Protein AF-A0A1H6C1E4-F1 (afdb_monomer)

Nearest PDB structures (foldseek):
  6y90-assembly1_B  TM=2.500E-01  e=8.522E+00  Homo sapiens

Sequence (188 aa):
MNKDGHVLNGALLAIGLGVILSIDPTAGPIVGGQGGGVTIDGVAALAGEVARSVAALSLPVILGALFPDVDTAFGRHRKTLHNLPVLGIFLAFPYLFGNLQFVWIGVGTHYLLDVVGSKRGIALWYPLSSTEYGFPTGVATSSKWATRVTVVVTAMELFVLFLVHNYLVALNTPLPDAANLIGTLVGV

Mean predicted aligned error: 4.06 Å

InterPro domains:
  IPR007404 YdjM inner membrane [PF04307] (43-159)

pLDDT: mean 93.91, std 6.92, range [60.16, 98.69]

Organism: NCBI:txid699433

Structure (mmCIF, N/CA/C/O backbone):
data_AF-A0A1H6C1E4-F1
#
_entry.id   AF-A0A1H6C1E4-F1
#
loop_
_atom_site.group_PDB
_atom_site.id
_atom_site.type_symbol
_atom_site.label_atom_id
_atom_site.label_alt_id
_atom_site.label_comp_id
_atom_site.label_asym_id
_atom_site.label_entity_id
_atom_site.label_seq_id
_atom_site.pdbx_PDB_ins_code
_atom_site.Cartn_x
_atom_site.Cartn_y
_atom_site.Cartn_z
_atom_site.occupancy
_atom_site.B_iso_or_equiv
_atom_site.auth_seq_id
_atom_site.auth_comp_id
_atom_site.auth_asym_id
_atom_site.auth_atom_id
_atom_site.pdbx_PDB_model_num
ATOM 1 N N . MET A 1 1 ? -2.635 -3.413 14.078 1.00 86.88 1 MET A N 1
ATOM 2 C CA . MET A 1 1 ? -1.348 -3.383 14.797 1.00 86.88 1 MET A CA 1
ATOM 3 C C . MET A 1 1 ? -1.348 -2.136 15.687 1.00 86.88 1 MET A C 1
ATOM 5 O O . MET A 1 1 ? -2.422 -1.588 15.908 1.00 86.88 1 MET A O 1
ATOM 9 N N . ASN A 1 2 ? -0.231 -1.721 16.291 1.00 90.44 2 ASN A N 1
ATOM 10 C CA . ASN A 1 2 ? -0.096 -0.332 16.755 1.00 90.44 2 ASN A CA 1
ATOM 11 C C . ASN A 1 2 ? 0.390 0.549 15.587 1.00 90.44 2 ASN A C 1
ATOM 13 O O . ASN A 1 2 ? 0.808 0.016 14.558 1.00 90.44 2 ASN A O 1
ATOM 17 N N . LYS A 1 3 ? 0.375 1.876 15.768 1.00 92.88 3 LYS A N 1
ATOM 18 C CA . LYS A 1 3 ? 0.838 2.845 14.759 1.00 92.88 3 LYS A CA 1
ATOM 19 C C . LYS A 1 3 ? 2.248 2.523 14.247 1.00 92.88 3 LYS A C 1
ATOM 21 O O . LYS A 1 3 ? 2.456 2.474 13.041 1.00 92.88 3 LYS A O 1
ATOM 26 N N . ASP A 1 4 ? 3.182 2.200 15.144 1.00 93.31 4 ASP A N 1
ATOM 27 C CA . ASP A 1 4 ? 4.564 1.852 14.775 1.00 93.31 4 ASP A CA 1
ATOM 28 C C . ASP A 1 4 ? 4.629 0.644 13.833 1.00 93.31 4 ASP A C 1
ATOM 30 O O . ASP A 1 4 ? 5.393 0.636 12.873 1.00 93.31 4 ASP A O 1
ATOM 34 N N . GLY A 1 5 ? 3.801 -0.376 14.080 1.00 95.06 5 GLY A N 1
ATOM 35 C CA . GLY A 1 5 ? 3.712 -1.549 13.220 1.00 95.06 5 GLY A CA 1
ATOM 36 C C . GLY A 1 5 ? 3.157 -1.231 11.832 1.00 95.06 5 GLY A C 1
ATOM 37 O O . GLY A 1 5 ? 3.636 -1.806 10.859 1.00 95.06 5 GLY A O 1
ATOM 38 N N . HIS A 1 6 ? 2.197 -0.307 11.731 1.00 97.12 6 HIS A N 1
ATOM 39 C CA . HIS A 1 6 ? 1.664 0.155 10.446 1.00 97.12 6 HIS A CA 1
ATOM 40 C C . HIS A 1 6 ? 2.691 0.986 9.668 1.00 97.12 6 HIS A C 1
ATOM 42 O O . HIS A 1 6 ? 2.872 0.762 8.475 1.00 97.12 6 HIS A O 1
ATOM 48 N N . VAL A 1 7 ? 3.447 1.859 10.343 1.00 97.81 7 VAL A N 1
ATOM 49 C CA . VAL A 1 7 ? 4.557 2.603 9.721 1.00 97.81 7 VAL A CA 1
ATOM 50 C C . VAL A 1 7 ? 5.658 1.659 9.245 1.00 97.81 7 VAL A C 1
ATOM 52 O O . VAL A 1 7 ? 6.120 1.790 8.115 1.00 97.81 7 VAL A O 1
ATOM 55 N N . LEU A 1 8 ? 6.067 0.695 10.079 1.00 98.25 8 LEU A N 1
ATOM 56 C CA . LEU A 1 8 ? 7.086 -0.290 9.716 1.00 98.25 8 LEU A CA 1
ATOM 57 C C . LEU A 1 8 ? 6.670 -1.079 8.474 1.00 98.25 8 LEU A C 1
ATOM 59 O O . LEU A 1 8 ? 7.460 -1.228 7.547 1.00 98.25 8 LEU A O 1
ATOM 63 N N . ASN A 1 9 ? 5.435 -1.574 8.454 1.00 98.38 9 ASN A N 1
ATOM 64 C CA . ASN A 1 9 ? 4.911 -2.296 7.307 1.00 98.38 9 ASN A CA 1
ATOM 65 C C . ASN A 1 9 ? 4.834 -1.407 6.062 1.00 98.38 9 ASN A C 1
ATOM 67 O O . ASN A 1 9 ? 5.368 -1.817 5.040 1.00 98.38 9 ASN A O 1
ATOM 71 N N . GLY A 1 10 ? 4.301 -0.185 6.153 1.00 98.44 10 GLY A N 1
ATOM 72 C CA . GLY A 1 10 ? 4.264 0.745 5.023 1.00 98.44 10 GLY A CA 1
ATOM 73 C C . GLY A 1 10 ? 5.658 1.068 4.471 1.00 98.44 10 GLY A C 1
ATOM 74 O O . GLY A 1 10 ? 5.850 1.098 3.258 1.00 98.44 10 GLY A O 1
ATOM 75 N N . ALA A 1 11 ? 6.657 1.240 5.342 1.00 98.62 11 ALA A N 1
ATOM 76 C CA . ALA A 1 11 ? 8.041 1.487 4.939 1.00 98.62 11 ALA A CA 1
ATOM 77 C C . ALA A 1 11 ? 8.672 0.269 4.242 1.00 98.62 11 ALA A C 1
ATOM 79 O O . ALA A 1 11 ? 9.265 0.404 3.172 1.00 98.62 11 ALA A O 1
ATOM 80 N N . LEU A 1 12 ? 8.514 -0.928 4.813 1.00 98.69 12 LEU A N 1
ATOM 81 C CA . LEU A 1 12 ? 8.990 -2.172 4.201 1.00 98.69 12 LEU A CA 1
ATOM 82 C C . LEU A 1 12 ? 8.281 -2.456 2.868 1.00 98.69 12 LEU A C 1
ATOM 84 O O . LEU A 1 12 ? 8.923 -2.891 1.912 1.00 98.69 12 LEU A O 1
ATOM 88 N N . LEU A 1 13 ? 6.980 -2.170 2.786 1.00 98.50 13 LEU A N 1
ATOM 89 C CA . LEU A 1 13 ? 6.186 -2.331 1.575 1.00 98.50 13 LEU A CA 1
ATOM 90 C C . LEU A 1 13 ? 6.637 -1.354 0.484 1.00 98.50 13 LEU A C 1
ATOM 92 O O . LEU A 1 13 ? 6.788 -1.768 -0.659 1.00 98.50 13 LEU A O 1
ATOM 96 N N . ALA A 1 14 ? 6.928 -0.094 0.823 1.00 98.56 14 ALA A N 1
ATOM 97 C CA . ALA A 1 14 ? 7.474 0.881 -0.122 1.00 98.56 14 ALA A CA 1
ATOM 98 C C . ALA A 1 14 ? 8.840 0.452 -0.682 1.00 98.56 14 ALA A C 1
ATOM 100 O O . ALA A 1 14 ? 9.084 0.596 -1.879 1.00 98.56 14 ALA A O 1
ATOM 101 N N . ILE A 1 15 ? 9.710 -0.117 0.162 1.00 98.69 15 ILE A N 1
ATOM 102 C CA . ILE A 1 15 ? 10.999 -0.670 -0.275 1.00 98.69 15 ILE A CA 1
ATOM 103 C C . ILE A 1 15 ? 10.778 -1.837 -1.243 1.00 98.69 15 ILE A C 1
ATOM 105 O O . ILE A 1 15 ? 11.323 -1.838 -2.345 1.00 98.69 15 ILE A O 1
ATOM 109 N N . GLY A 1 16 ? 9.963 -2.819 -0.851 1.00 98.38 16 GLY A N 1
ATOM 110 C CA . GLY A 1 16 ? 9.716 -4.004 -1.670 1.00 98.38 16 GLY A CA 1
ATOM 111 C C . GLY A 1 16 ? 9.001 -3.685 -2.983 1.00 98.38 16 GLY A C 1
ATOM 112 O O . GLY A 1 16 ? 9.394 -4.200 -4.024 1.00 98.38 16 GLY A O 1
ATOM 113 N N . LEU A 1 17 ? 8.019 -2.782 -2.971 1.00 98.44 17 LEU A N 1
ATOM 114 C CA . LEU A 1 17 ? 7.381 -2.275 -4.187 1.00 98.44 17 LEU A CA 1
ATOM 115 C C . LEU A 1 17 ? 8.372 -1.533 -5.081 1.00 98.44 17 LEU A C 1
ATOM 117 O O . LEU A 1 17 ? 8.313 -1.693 -6.294 1.00 98.44 17 LEU A O 1
ATOM 121 N N . GLY A 1 18 ? 9.303 -0.771 -4.499 1.00 98.12 18 GLY A N 1
ATOM 122 C CA . GLY A 1 18 ? 10.349 -0.105 -5.267 1.00 98.12 18 GLY A CA 1
ATOM 123 C C . GLY A 1 18 ? 11.204 -1.092 -6.053 1.00 98.12 18 GLY A C 1
ATOM 124 O O . GLY A 1 18 ? 11.496 -0.850 -7.217 1.00 98.12 18 GLY A O 1
ATOM 125 N N . VAL A 1 19 ? 11.524 -2.240 -5.452 1.00 97.38 19 VAL A N 1
ATOM 126 C CA . VAL A 1 19 ? 12.207 -3.345 -6.139 1.00 97.38 19 VAL A CA 1
ATOM 127 C C . VAL A 1 19 ? 11.305 -3.990 -7.195 1.00 97.38 19 VAL A C 1
ATOM 129 O O . VAL A 1 19 ? 11.744 -4.163 -8.326 1.00 97.38 19 VAL A O 1
ATOM 132 N N . ILE A 1 20 ? 10.053 -4.317 -6.853 1.00 97.19 20 ILE A N 1
ATOM 133 C CA . ILE A 1 20 ? 9.099 -4.975 -7.765 1.00 97.19 20 ILE A CA 1
ATOM 134 C C . ILE A 1 20 ? 8.861 -4.138 -9.027 1.00 97.19 20 ILE A C 1
ATOM 136 O O . ILE A 1 20 ? 8.812 -4.697 -10.112 1.00 97.19 20 ILE A O 1
ATOM 140 N N . LEU A 1 21 ? 8.720 -2.816 -8.898 1.00 96.50 21 LEU A N 1
ATOM 141 C CA . LEU A 1 21 ? 8.444 -1.929 -10.033 1.00 96.50 21 LEU A CA 1
ATOM 142 C C . LEU A 1 21 ? 9.674 -1.621 -10.896 1.00 96.50 21 LEU A C 1
ATOM 144 O O . LEU A 1 21 ? 9.510 -1.129 -12.007 1.00 96.50 21 LEU A O 1
ATOM 148 N N . SER A 1 22 ? 10.881 -1.847 -10.378 1.00 94.94 22 SER A N 1
ATOM 149 C CA . SER A 1 22 ? 12.140 -1.556 -11.079 1.00 94.94 22 SER A CA 1
ATOM 150 C C . SER A 1 22 ? 12.797 -2.797 -11.679 1.00 94.94 22 SER A C 1
ATOM 152 O O . SER A 1 22 ? 13.813 -2.682 -12.356 1.00 94.94 22 SER A O 1
ATOM 154 N N . ILE A 1 23 ? 12.268 -3.991 -11.404 1.00 91.50 23 ILE A N 1
ATOM 155 C CA . ILE A 1 23 ? 12.822 -5.251 -11.896 1.00 91.50 23 ILE A CA 1
ATOM 156 C C . ILE A 1 23 ? 11.719 -6.034 -12.587 1.00 91.50 23 ILE A C 1
ATOM 158 O O . ILE A 1 23 ? 10.825 -6.560 -11.929 1.00 91.50 23 ILE A O 1
ATOM 162 N N . ASP A 1 24 ? 11.853 -6.182 -13.903 1.00 85.31 24 ASP A N 1
ATOM 163 C CA . ASP A 1 24 ? 11.081 -7.143 -14.680 1.00 85.31 24 ASP A CA 1
ATOM 164 C C . ASP A 1 24 ? 11.882 -8.456 -14.804 1.00 85.31 24 ASP A C 1
ATOM 166 O O . ASP A 1 24 ? 12.821 -8.541 -15.603 1.00 85.31 24 ASP A O 1
ATOM 170 N N . PRO A 1 25 ? 11.548 -9.500 -14.025 1.00 82.56 25 PRO A N 1
ATOM 171 C CA . PRO A 1 25 ? 12.216 -10.794 -14.105 1.00 82.56 25 PRO A CA 1
ATOM 172 C C . PRO A 1 25 ? 11.904 -11.551 -15.408 1.00 82.56 25 PRO A C 1
ATOM 174 O O . PRO A 1 25 ? 12.533 -12.574 -15.673 1.00 82.56 25 PRO A O 1
ATOM 177 N N . THR A 1 26 ? 10.937 -11.094 -16.209 1.00 80.38 26 THR A N 1
ATOM 178 C CA . THR A 1 26 ? 10.556 -11.702 -17.492 1.00 80.38 26 THR A CA 1
ATOM 179 C C . THR A 1 26 ? 11.352 -11.136 -18.673 1.00 80.38 26 THR A C 1
ATOM 181 O O . THR A 1 26 ? 11.470 -11.798 -19.705 1.00 80.38 26 THR A O 1
ATOM 184 N N . ALA A 1 27 ? 11.983 -9.967 -18.504 1.00 77.44 27 ALA A N 1
ATOM 185 C CA . ALA A 1 27 ? 12.754 -9.268 -19.537 1.00 77.44 27 ALA A CA 1
ATOM 186 C C . ALA A 1 27 ? 14.185 -9.811 -19.762 1.00 77.44 27 ALA A C 1
ATOM 188 O O . ALA A 1 27 ? 14.941 -9.259 -20.566 1.00 77.44 27 ALA A O 1
ATOM 189 N N . GLY A 1 28 ? 14.569 -10.899 -19.084 1.00 76.50 28 GLY A N 1
ATOM 190 C CA . GLY A 1 28 ? 15.890 -11.526 -19.189 1.00 76.50 28 GLY A CA 1
ATOM 191 C C . GLY A 1 28 ? 16.785 -11.271 -17.967 1.00 76.50 28 GLY A C 1
ATOM 192 O O . GLY A 1 28 ? 16.276 -11.075 -16.863 1.00 76.50 28 GLY A O 1
ATOM 193 N N . PRO A 1 29 ? 18.126 -11.331 -18.109 1.00 79.19 29 PRO A N 1
ATOM 194 C CA . PRO A 1 29 ? 19.037 -11.121 -16.987 1.00 79.19 29 PRO A CA 1
ATOM 195 C C . PRO A 1 29 ? 18.869 -9.732 -16.353 1.00 79.19 29 PRO A C 1
ATOM 197 O O . PRO A 1 29 ? 19.044 -8.718 -17.024 1.00 79.19 29 PRO A O 1
ATOM 200 N N . ILE A 1 30 ? 18.608 -9.698 -15.040 1.00 79.69 30 ILE A N 1
ATOM 201 C CA . ILE A 1 30 ? 18.443 -8.462 -14.244 1.00 79.69 30 ILE A CA 1
ATOM 202 C C . ILE A 1 30 ? 19.679 -7.555 -14.353 1.00 79.69 30 ILE A C 1
ATOM 204 O O . ILE A 1 30 ? 19.576 -6.332 -14.337 1.00 79.69 30 ILE A O 1
ATOM 208 N N . VAL A 1 31 ? 20.865 -8.158 -14.472 1.00 75.12 31 VAL A N 1
ATOM 209 C CA . VAL A 1 31 ? 22.130 -7.446 -14.647 1.00 75.12 31 VAL A CA 1
ATOM 210 C C . VAL A 1 31 ? 22.880 -8.044 -15.832 1.00 75.12 31 VAL A C 1
ATOM 212 O O . VAL A 1 31 ? 22.949 -9.261 -15.986 1.00 75.12 31 VAL A O 1
ATOM 215 N N . GLY A 1 32 ? 23.469 -7.171 -16.649 1.00 66.94 32 GLY A N 1
ATOM 216 C CA . GLY A 1 32 ? 24.351 -7.533 -17.761 1.00 66.94 32 GLY A CA 1
ATOM 217 C C . GLY A 1 32 ? 23.769 -7.353 -19.165 1.00 66.94 32 GLY A C 1
ATOM 218 O O . GLY A 1 32 ? 24.468 -7.592 -20.152 1.00 66.94 32 GLY A O 1
ATOM 219 N N . GLY A 1 33 ? 22.521 -6.879 -19.263 1.00 62.53 33 GLY A N 1
ATOM 220 C CA . GLY A 1 33 ? 21.849 -6.579 -20.530 1.00 62.53 33 GLY A CA 1
ATOM 221 C C . GLY A 1 33 ? 21.739 -7.789 -21.466 1.00 62.53 33 GLY A C 1
ATOM 222 O O . GLY A 1 33 ? 22.027 -8.926 -21.094 1.00 62.53 33 GLY A O 1
ATOM 223 N N . GLN A 1 34 ? 21.361 -7.548 -22.724 1.00 60.16 34 GLN A N 1
ATOM 224 C CA . GLN A 1 34 ? 21.231 -8.612 -23.736 1.00 60.16 34 GLN A CA 1
ATOM 225 C C . GLN A 1 34 ? 22.565 -9.315 -24.067 1.00 60.16 34 GLN A C 1
ATOM 227 O O . GLN A 1 34 ? 22.559 -10.415 -24.610 1.00 60.16 34 GLN A O 1
ATOM 232 N N . GLY A 1 35 ? 23.706 -8.700 -23.729 1.00 65.56 35 GLY A N 1
ATOM 233 C CA . GLY A 1 35 ? 25.049 -9.252 -23.947 1.00 65.56 35 GLY A CA 1
ATOM 234 C C . GLY A 1 35 ? 25.586 -10.135 -22.812 1.00 65.56 35 GLY A C 1
ATOM 235 O O . GLY A 1 35 ? 26.680 -10.674 -22.949 1.00 65.56 35 GLY A O 1
ATOM 236 N N . GLY A 1 36 ? 24.861 -10.274 -21.694 1.00 67.88 36 GLY A N 1
ATOM 237 C CA . GLY A 1 36 ? 25.194 -11.177 -20.580 1.00 67.88 36 GLY A CA 1
ATOM 238 C C . GLY A 1 36 ? 26.381 -10.767 -19.694 1.00 67.88 36 GLY A C 1
ATOM 239 O O . GLY A 1 36 ? 26.701 -11.475 -18.740 1.00 67.88 36 GLY A O 1
ATOM 240 N N . GLY A 1 37 ? 27.043 -9.641 -19.972 1.00 78.31 37 GLY A N 1
ATOM 241 C CA . GLY A 1 37 ? 28.197 -9.166 -19.205 1.00 78.31 37 GLY A CA 1
ATOM 242 C C . GLY A 1 37 ? 27.791 -8.193 -18.102 1.00 78.31 37 GLY A C 1
ATOM 243 O O . GLY A 1 37 ? 27.350 -7.088 -18.399 1.00 78.31 37 GLY A O 1
ATOM 244 N N . VAL A 1 38 ? 27.975 -8.560 -16.831 1.00 85.75 38 VAL A N 1
ATOM 245 C CA . VAL A 1 38 ? 27.738 -7.651 -15.694 1.00 85.75 38 VAL A CA 1
ATOM 246 C C . VAL A 1 38 ? 28.747 -6.500 -15.715 1.00 85.75 38 VAL A C 1
ATOM 248 O O . VAL A 1 38 ? 29.950 -6.719 -15.582 1.00 85.75 38 VAL A O 1
ATOM 251 N N . THR A 1 39 ? 28.255 -5.266 -15.847 1.00 87.44 39 THR A N 1
ATOM 252 C CA . THR A 1 39 ? 29.063 -4.039 -15.793 1.00 87.44 39 THR A CA 1
ATOM 253 C C . THR A 1 39 ? 28.763 -3.239 -14.527 1.00 87.44 39 THR A C 1
ATOM 255 O O . THR A 1 39 ? 27.650 -3.286 -13.998 1.00 87.44 39 THR A O 1
ATOM 258 N N . ILE A 1 40 ? 29.749 -2.474 -14.046 1.00 88.38 40 ILE A N 1
ATOM 259 C CA . ILE A 1 40 ? 29.574 -1.564 -12.900 1.00 88.38 40 ILE A CA 1
ATOM 260 C C . ILE A 1 40 ? 28.487 -0.528 -13.209 1.00 88.38 40 ILE A C 1
ATOM 262 O O . ILE A 1 40 ? 27.614 -0.295 -12.375 1.00 88.38 40 ILE A O 1
ATOM 266 N N . ASP A 1 41 ? 28.491 0.026 -14.423 1.00 87.06 41 ASP A N 1
ATOM 267 C CA . ASP A 1 41 ? 27.502 1.016 -14.858 1.00 87.06 41 ASP A CA 1
ATOM 268 C C . ASP A 1 41 ? 26.079 0.443 -14.867 1.00 87.06 41 ASP A C 1
ATOM 270 O O . ASP A 1 41 ? 25.144 1.113 -14.436 1.00 87.06 41 ASP A O 1
ATOM 274 N N . GLY A 1 42 ? 25.908 -0.816 -15.287 1.00 86.12 42 GLY A N 1
ATOM 275 C CA . GLY A 1 42 ? 24.610 -1.493 -15.260 1.00 86.12 42 GLY A CA 1
ATOM 276 C C . GLY A 1 42 ? 24.091 -1.713 -13.838 1.00 86.12 42 GLY A C 1
ATOM 277 O O . GLY A 1 42 ? 22.920 -1.464 -13.560 1.00 86.12 42 GLY A O 1
ATOM 278 N N . VAL A 1 43 ? 24.969 -2.118 -12.914 1.00 89.62 43 VAL A N 1
ATOM 279 C CA . VAL A 1 43 ? 24.617 -2.258 -11.490 1.00 89.62 43 VAL A CA 1
ATOM 280 C C . VAL A 1 43 ? 24.247 -0.904 -10.881 1.00 89.62 43 VAL A C 1
ATOM 282 O O . VAL A 1 43 ? 23.255 -0.806 -10.160 1.00 89.62 43 VAL A O 1
ATOM 285 N N . ALA A 1 44 ? 25.013 0.148 -11.182 1.00 91.31 44 ALA A N 1
ATOM 286 C CA . ALA A 1 44 ? 24.747 1.495 -10.688 1.00 91.31 44 ALA A CA 1
ATOM 287 C C . ALA A 1 44 ? 23.424 2.061 -11.229 1.00 91.31 44 ALA A C 1
ATOM 289 O O . ALA A 1 44 ? 22.669 2.670 -10.471 1.00 91.31 44 ALA A O 1
ATOM 290 N N . ALA A 1 45 ? 23.116 1.822 -12.508 1.00 89.56 45 ALA A N 1
ATOM 291 C CA . ALA A 1 45 ? 21.856 2.232 -13.122 1.00 89.56 45 ALA A CA 1
ATOM 292 C C . ALA A 1 45 ? 20.651 1.562 -12.444 1.00 89.56 45 ALA A C 1
ATOM 294 O O . ALA A 1 45 ? 19.738 2.263 -12.008 1.00 89.56 45 ALA A O 1
ATOM 295 N N . LEU A 1 46 ? 20.692 0.236 -12.265 1.00 91.25 46 LEU A N 1
ATOM 296 C CA . LEU A 1 46 ? 19.634 -0.507 -11.576 1.00 91.25 46 LEU A CA 1
ATOM 297 C C . LEU A 1 46 ? 19.454 -0.028 -10.129 1.00 91.25 46 LEU A C 1
ATOM 299 O O . LEU A 1 46 ? 18.335 0.212 -9.679 1.00 91.25 46 LEU A O 1
ATOM 303 N N . ALA A 1 47 ? 20.555 0.149 -9.392 1.00 94.19 47 ALA A N 1
ATOM 304 C CA . ALA A 1 47 ? 20.500 0.657 -8.025 1.00 94.19 47 ALA A CA 1
ATOM 305 C C . ALA A 1 47 ? 19.874 2.062 -7.961 1.00 94.19 47 ALA A C 1
ATOM 307 O O . ALA A 1 47 ? 19.073 2.340 -7.067 1.00 94.19 47 ALA A O 1
ATOM 308 N N . GLY A 1 48 ? 20.205 2.933 -8.919 1.00 96.81 48 GLY A N 1
ATOM 309 C CA . GLY A 1 48 ? 19.617 4.265 -9.046 1.00 96.81 48 GLY A CA 1
ATOM 310 C C . GLY A 1 48 ? 18.117 4.232 -9.344 1.00 96.81 48 GLY A C 1
ATOM 311 O O . GLY A 1 48 ? 17.359 5.005 -8.753 1.00 96.81 48 GLY A O 1
ATOM 312 N N . GLU A 1 49 ? 17.675 3.321 -10.211 1.00 95.19 49 GLU A N 1
ATOM 313 C CA . GLU A 1 49 ? 16.260 3.133 -10.537 1.00 95.19 49 GLU A CA 1
ATOM 314 C C . GLU A 1 49 ? 15.458 2.651 -9.325 1.00 95.19 49 GLU A C 1
ATOM 316 O O . GLU A 1 49 ? 14.466 3.285 -8.953 1.00 95.19 49 GLU A O 1
ATOM 321 N N . VAL A 1 50 ? 15.941 1.607 -8.642 1.00 97.25 50 VAL A N 1
ATOM 322 C CA . VAL A 1 50 ? 15.329 1.098 -7.407 1.00 97.25 50 VAL A CA 1
ATOM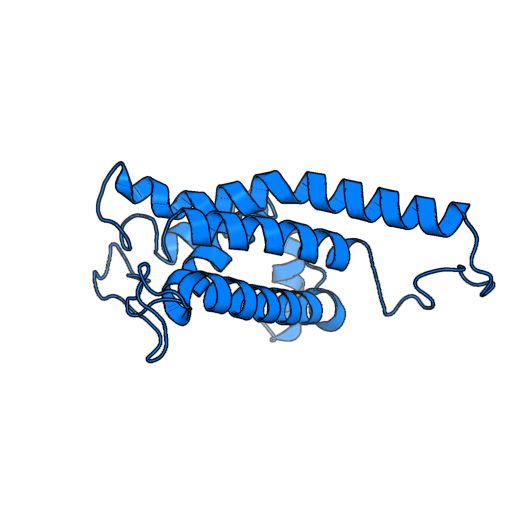 323 C C . VAL A 1 50 ? 15.271 2.204 -6.355 1.00 97.25 50 VAL A C 1
ATOM 325 O O . VAL A 1 50 ? 14.216 2.438 -5.770 1.00 97.25 50 VAL A O 1
ATOM 328 N N . ALA A 1 51 ? 16.366 2.937 -6.129 1.00 98.12 51 ALA A N 1
ATOM 329 C CA . ALA A 1 51 ? 16.400 4.018 -5.143 1.00 98.12 51 ALA A CA 1
ATOM 330 C C . ALA A 1 51 ? 15.377 5.121 -5.455 1.00 98.12 51 ALA A C 1
ATOM 332 O O . ALA A 1 51 ? 14.662 5.582 -4.560 1.00 98.12 51 ALA A O 1
ATOM 333 N N . ARG A 1 52 ? 15.263 5.518 -6.729 1.00 98.25 52 ARG A N 1
ATOM 334 C CA . ARG A 1 52 ? 14.254 6.482 -7.184 1.00 98.25 52 ARG A CA 1
ATOM 335 C C . ARG A 1 52 ? 12.839 5.953 -6.954 1.00 98.25 52 ARG A C 1
ATOM 337 O O . ARG A 1 52 ? 11.991 6.706 -6.478 1.00 98.25 52 ARG A O 1
ATOM 344 N N . SER A 1 53 ? 12.596 4.684 -7.271 1.00 98.00 53 SER A N 1
ATOM 345 C CA . SER A 1 53 ? 11.301 4.024 -7.103 1.00 98.00 53 SER A CA 1
ATOM 346 C C . SER A 1 53 ? 10.892 3.963 -5.627 1.00 98.00 53 SER A C 1
ATOM 348 O O . SER A 1 53 ? 9.823 4.450 -5.257 1.00 98.00 53 SER A O 1
ATOM 350 N N . VAL A 1 54 ? 11.789 3.504 -4.745 1.00 98.56 54 VAL A N 1
ATOM 351 C CA . VAL A 1 54 ? 11.576 3.487 -3.287 1.00 98.56 54 VAL A CA 1
ATOM 352 C C . VAL A 1 54 ? 11.268 4.889 -2.763 1.00 98.56 54 VAL A C 1
ATOM 354 O O . VAL A 1 54 ? 10.313 5.063 -2.005 1.00 98.56 54 VAL A O 1
ATOM 357 N N . ALA A 1 55 ? 12.028 5.908 -3.175 1.00 98.31 55 ALA A N 1
ATOM 358 C CA . ALA A 1 55 ? 11.792 7.286 -2.750 1.00 98.31 55 ALA A CA 1
ATOM 359 C C . ALA A 1 55 ? 10.407 7.797 -3.189 1.00 98.31 55 ALA A C 1
ATOM 361 O O . ALA A 1 55 ? 9.678 8.371 -2.378 1.00 98.31 55 ALA A O 1
ATOM 362 N N . ALA A 1 56 ? 10.016 7.538 -4.441 1.00 97.88 56 ALA A N 1
ATOM 363 C CA . ALA A 1 56 ? 8.717 7.937 -4.980 1.00 97.88 56 ALA A CA 1
ATOM 364 C C . ALA A 1 56 ? 7.534 7.234 -4.287 1.00 97.88 56 ALA A C 1
ATOM 366 O O . ALA A 1 56 ? 6.477 7.840 -4.114 1.00 97.88 56 ALA A O 1
ATOM 367 N N . LEU A 1 57 ? 7.711 5.979 -3.863 1.00 98.38 57 LEU A N 1
ATOM 368 C CA . LEU A 1 57 ? 6.680 5.174 -3.200 1.00 98.38 57 LEU A CA 1
ATOM 369 C C . LEU A 1 57 ? 6.592 5.406 -1.689 1.00 98.38 57 LEU A C 1
ATOM 371 O O . LEU A 1 57 ? 5.520 5.241 -1.108 1.00 98.38 57 LEU A O 1
ATOM 375 N N . SER A 1 58 ? 7.694 5.805 -1.049 1.00 98.25 58 SER A N 1
ATOM 376 C CA . SER A 1 58 ? 7.779 5.934 0.412 1.00 98.25 58 SER A CA 1
ATOM 377 C C . SER A 1 58 ? 6.690 6.842 0.979 1.00 98.25 58 SER A C 1
ATOM 379 O O . SER A 1 58 ? 5.956 6.433 1.874 1.00 98.25 58 SER A O 1
ATOM 381 N N . LEU A 1 59 ? 6.532 8.052 0.435 1.00 97.94 59 LEU A N 1
ATOM 382 C CA . LEU A 1 59 ? 5.512 8.991 0.907 1.00 97.94 59 LEU A CA 1
ATOM 383 C C . LEU A 1 59 ? 4.076 8.468 0.731 1.00 97.94 59 LEU A C 1
ATOM 385 O O . LEU A 1 59 ? 3.378 8.361 1.739 1.00 97.94 59 LEU A O 1
ATOM 389 N N . PRO A 1 60 ? 3.594 8.131 -0.482 1.00 98.12 60 PRO A N 1
ATOM 390 C CA . PRO A 1 60 ? 2.201 7.726 -0.658 1.00 98.12 60 PRO A CA 1
ATOM 391 C C . PRO A 1 60 ? 1.846 6.450 0.113 1.00 98.12 60 PRO A C 1
ATOM 393 O O . PRO A 1 60 ? 0.763 6.386 0.691 1.00 98.12 60 PRO A O 1
ATOM 396 N N . VAL A 1 61 ? 2.745 5.461 0.175 1.00 98.62 61 VAL A N 1
ATOM 397 C CA . VAL A 1 61 ? 2.464 4.189 0.858 1.00 98.62 61 VAL A CA 1
ATOM 398 C C . VAL A 1 61 ? 2.461 4.365 2.377 1.00 98.62 61 VAL A C 1
ATOM 400 O O . VAL A 1 61 ? 1.523 3.915 3.031 1.00 98.62 61 VAL A O 1
ATOM 403 N N . ILE A 1 62 ? 3.446 5.066 2.956 1.00 98.56 62 ILE A N 1
ATOM 404 C CA . ILE A 1 62 ? 3.497 5.293 4.411 1.00 98.56 62 ILE A CA 1
ATOM 405 C C . ILE A 1 62 ? 2.343 6.195 4.862 1.00 98.56 62 ILE A C 1
ATOM 407 O O . ILE A 1 62 ? 1.694 5.901 5.865 1.00 98.56 62 ILE A O 1
ATOM 411 N N . LEU A 1 63 ? 2.047 7.273 4.127 1.00 98.12 63 LEU A N 1
ATOM 412 C CA . LEU A 1 63 ? 0.922 8.152 4.462 1.00 98.12 63 LEU A CA 1
ATOM 413 C C . LEU A 1 63 ? -0.420 7.429 4.315 1.00 98.12 63 LEU A C 1
ATOM 415 O O . LEU A 1 63 ? -1.285 7.589 5.173 1.00 98.12 63 LEU A O 1
ATOM 419 N N . GLY A 1 64 ? -0.578 6.591 3.286 1.00 98.44 64 GLY A N 1
ATOM 420 C CA . GLY A 1 64 ? -1.745 5.723 3.151 1.00 98.44 64 GLY A CA 1
ATOM 421 C C . GLY A 1 64 ? -1.877 4.746 4.321 1.00 98.44 64 GLY A C 1
ATOM 422 O O . GLY A 1 64 ? -2.970 4.593 4.855 1.00 98.44 64 GLY A O 1
ATOM 423 N N . ALA A 1 65 ? -0.773 4.147 4.777 1.00 98.31 65 ALA A N 1
ATOM 424 C CA . ALA A 1 65 ? -0.766 3.242 5.928 1.00 98.31 65 ALA A CA 1
ATOM 425 C C . ALA A 1 65 ? -1.066 3.950 7.257 1.00 98.31 65 ALA A C 1
ATOM 427 O O . ALA A 1 65 ? -1.562 3.329 8.185 1.00 98.31 65 ALA A O 1
ATOM 428 N N . LEU A 1 66 ? -0.796 5.250 7.366 1.00 97.88 66 LEU A N 1
ATOM 429 C CA . LEU A 1 66 ? -1.133 6.044 8.549 1.00 97.88 66 LEU A CA 1
ATOM 430 C C . LEU A 1 66 ? -2.559 6.598 8.523 1.00 97.88 66 LEU A C 1
ATOM 432 O O . LEU A 1 66 ? -3.113 6.897 9.582 1.00 97.88 66 LEU A O 1
ATOM 436 N N . PHE A 1 67 ? -3.147 6.760 7.335 1.00 98.06 67 PHE A N 1
ATOM 437 C CA . PHE A 1 67 ? -4.423 7.447 7.162 1.00 98.06 67 PHE A CA 1
ATOM 438 C C . PHE A 1 67 ? -5.572 6.841 7.988 1.00 98.06 67 PHE A C 1
ATOM 440 O O . PHE A 1 67 ? -6.272 7.612 8.648 1.00 98.06 67 PHE A O 1
ATOM 447 N N . PRO A 1 68 ? -5.778 5.508 8.036 1.00 98.00 68 PRO A N 1
ATOM 448 C CA . PRO A 1 68 ? -6.863 4.933 8.830 1.00 98.00 68 PRO A CA 1
ATOM 449 C C . PRO A 1 68 ? -6.779 5.304 10.313 1.00 98.00 68 PRO A C 1
ATOM 451 O O . PRO A 1 68 ? -7.776 5.654 10.937 1.00 98.00 68 PRO A O 1
ATOM 454 N N . ASP A 1 69 ? -5.573 5.331 10.875 1.00 96.81 69 ASP A N 1
ATOM 455 C CA . ASP A 1 69 ? -5.360 5.632 12.292 1.00 96.81 69 ASP A CA 1
ATOM 456 C C . ASP A 1 69 ? -5.547 7.112 12.656 1.00 96.81 69 ASP A C 1
ATOM 458 O O . ASP A 1 69 ? -5.563 7.458 13.845 1.00 96.81 69 ASP A O 1
ATOM 462 N N . VAL A 1 70 ? -5.750 7.996 11.673 1.00 96.38 70 VAL A N 1
ATOM 463 C CA . VAL A 1 70 ? -6.175 9.383 11.924 1.00 96.38 70 VAL A CA 1
ATOM 464 C C . VAL A 1 70 ? -7.541 9.411 12.632 1.00 96.38 70 VAL A C 1
ATOM 466 O O . VAL A 1 70 ? -7.825 10.347 13.379 1.00 96.38 70 VAL A O 1
ATOM 469 N N . ASP A 1 71 ? -8.337 8.339 12.539 1.00 95.12 71 ASP A N 1
ATOM 470 C CA . ASP A 1 71 ? -9.585 8.184 13.294 1.00 95.12 71 ASP A CA 1
ATOM 471 C C . ASP A 1 71 ? -9.408 8.118 14.821 1.00 95.12 71 ASP A C 1
ATOM 473 O O . ASP A 1 71 ? -10.365 8.223 15.589 1.00 95.12 71 ASP A O 1
ATOM 477 N N . THR A 1 72 ? -8.170 7.981 15.299 1.00 93.25 72 THR A N 1
ATOM 478 C CA . THR A 1 72 ? -7.875 8.105 16.728 1.00 93.25 72 THR A CA 1
ATOM 479 C C . THR A 1 72 ? -7.942 9.553 17.210 1.00 93.25 72 THR A C 1
ATOM 481 O O . THR A 1 72 ? -8.134 9.780 18.402 1.00 93.25 72 THR A O 1
ATOM 484 N N . ALA A 1 73 ? -7.828 10.526 16.300 1.00 95.00 73 ALA A N 1
ATOM 485 C CA . ALA A 1 73 ? -8.023 11.943 16.593 1.00 95.00 73 ALA A CA 1
ATOM 486 C C . ALA A 1 73 ? -9.498 12.370 16.492 1.00 95.00 73 ALA A C 1
ATOM 488 O O . ALA A 1 73 ? -9.882 13.375 17.088 1.00 95.00 73 ALA A O 1
ATOM 489 N N . PHE A 1 74 ? -10.330 11.624 15.755 1.00 93.00 74 PHE A N 1
ATOM 490 C CA . PHE A 1 74 ? -11.759 11.899 15.624 1.00 93.00 74 PHE A CA 1
ATOM 491 C C . PHE A 1 74 ? -12.566 10.649 15.242 1.00 93.00 74 PHE A C 1
ATOM 493 O O . PHE A 1 74 ? -12.175 9.860 14.390 1.00 93.00 74 PHE A O 1
ATOM 500 N N . GLY A 1 75 ? -13.773 10.508 15.789 1.00 93.75 75 GLY A N 1
ATOM 501 C CA . GLY A 1 75 ? -14.641 9.371 15.475 1.00 93.75 75 GLY A CA 1
ATOM 502 C C . GLY A 1 75 ? -14.323 8.126 16.307 1.00 93.75 75 GLY A C 1
ATOM 503 O O . GLY A 1 75 ? -14.053 8.224 17.502 1.00 93.75 75 GLY A O 1
ATOM 504 N N . ARG A 1 76 ? -14.469 6.937 15.707 1.00 94.69 76 ARG A N 1
ATOM 505 C CA . ARG A 1 76 ? -14.316 5.644 16.384 1.00 94.69 76 ARG A CA 1
ATOM 506 C C . ARG A 1 76 ? -13.211 4.834 15.727 1.00 94.69 76 ARG A C 1
ATOM 508 O O . ARG A 1 76 ? -13.378 4.404 14.588 1.00 94.69 76 ARG A O 1
ATOM 515 N N . HIS A 1 77 ? -12.167 4.560 16.504 1.00 94.12 77 HIS A N 1
ATOM 516 C CA . HIS A 1 77 ? -11.048 3.729 16.081 1.00 94.12 77 HIS A CA 1
ATOM 517 C C . HIS A 1 77 ? -11.501 2.365 15.535 1.00 94.12 77 HIS A C 1
ATOM 519 O O . HIS A 1 77 ? -12.366 1.724 16.146 1.00 94.12 77 HIS A O 1
ATOM 525 N N . ARG A 1 78 ? -10.902 1.919 14.419 1.00 93.44 78 ARG A N 1
ATOM 526 C CA . ARG A 1 78 ? -11.226 0.672 13.683 1.00 93.44 78 ARG A CA 1
ATOM 527 C C . ARG A 1 78 ? -12.593 0.674 13.008 1.00 93.44 78 ARG A C 1
ATOM 529 O O . ARG A 1 78 ? -13.111 -0.386 12.642 1.00 93.44 78 ARG A O 1
ATOM 536 N N . LYS A 1 79 ? -13.200 1.853 12.868 1.00 96.12 79 LYS A N 1
ATOM 537 C CA . LYS A 1 79 ? -14.530 2.010 12.272 1.00 96.12 79 LYS A CA 1
ATOM 538 C C . LYS A 1 79 ? -14.562 3.177 11.313 1.00 96.12 79 LYS A C 1
ATOM 540 O O . LYS A 1 79 ? -14.826 2.970 10.135 1.00 96.12 79 LYS A O 1
ATOM 545 N N . THR A 1 80 ? -14.281 4.385 11.796 1.00 96.81 80 THR A N 1
ATOM 546 C CA . THR A 1 80 ? -14.492 5.608 11.015 1.00 96.81 80 THR A CA 1
ATOM 547 C C . THR A 1 80 ? -13.650 5.635 9.744 1.00 96.81 80 THR A C 1
ATOM 549 O O . THR A 1 80 ? -14.206 5.947 8.694 1.00 96.81 80 THR A O 1
ATOM 552 N N . LEU A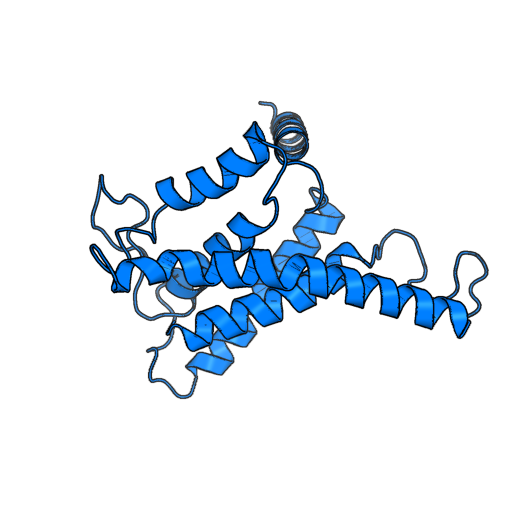 1 81 ? -12.364 5.267 9.814 1.00 97.88 81 LEU A N 1
ATOM 553 C CA . LEU A 1 81 ? -11.478 5.236 8.642 1.00 97.88 81 LEU A CA 1
ATOM 554 C C . LEU A 1 81 ? -10.948 3.834 8.288 1.00 97.88 81 LEU A C 1
ATOM 556 O O . LEU A 1 81 ? -10.140 3.702 7.370 1.00 97.88 81 LEU A O 1
ATOM 560 N N . HIS A 1 82 ? -11.435 2.781 8.956 1.00 97.88 82 HIS A N 1
ATOM 561 C CA . HIS A 1 82 ? -11.081 1.377 8.687 1.00 97.88 82 HIS A CA 1
ATOM 562 C C . HIS A 1 82 ? -12.252 0.620 8.053 1.00 97.88 82 HIS A C 1
ATOM 564 O O . HIS A 1 82 ? -12.806 -0.309 8.646 1.00 97.88 82 HIS A O 1
ATOM 570 N N . ASN A 1 83 ? -12.677 1.054 6.868 1.00 98.00 83 ASN A N 1
ATOM 571 C CA . ASN A 1 83 ? -13.840 0.497 6.182 1.00 98.00 83 ASN A CA 1
ATOM 572 C C . ASN A 1 83 ? -13.700 0.561 4.655 1.00 98.00 83 ASN A C 1
ATOM 574 O O . ASN A 1 83 ? -12.938 1.356 4.106 1.00 98.00 83 ASN A O 1
ATOM 578 N N . LEU A 1 84 ? -14.455 -0.290 3.961 1.00 98.00 84 LEU A N 1
ATOM 579 C CA . LEU A 1 84 ? -14.417 -0.401 2.505 1.00 98.00 84 LEU A CA 1
ATOM 580 C C . LEU A 1 84 ? -14.815 0.894 1.781 1.00 98.00 84 LEU A C 1
ATOM 582 O O . LEU A 1 84 ? -14.146 1.206 0.799 1.00 98.00 84 LEU A O 1
ATOM 586 N N . PRO A 1 85 ? -15.817 1.682 2.230 1.00 97.88 85 PRO A N 1
ATOM 587 C CA . PRO A 1 85 ? -16.077 2.993 1.636 1.00 97.88 85 PRO A CA 1
ATOM 588 C C . PRO A 1 85 ? -14.845 3.907 1.596 1.00 97.88 85 PRO A C 1
ATOM 590 O O . PRO A 1 85 ? -14.584 4.529 0.569 1.00 97.88 85 PRO A O 1
ATOM 593 N N . VAL A 1 86 ? -14.049 3.953 2.670 1.00 98.38 86 VAL A N 1
ATOM 594 C CA . VAL A 1 86 ? -12.819 4.759 2.720 1.00 98.38 86 VAL A CA 1
ATOM 595 C C . VAL A 1 86 ? -11.756 4.234 1.757 1.00 98.38 86 VAL A C 1
ATOM 597 O O . VAL A 1 86 ? -11.200 5.023 0.996 1.00 98.38 86 VAL A O 1
ATOM 600 N N . LEU A 1 87 ? -11.514 2.920 1.705 1.00 98.44 87 LEU A N 1
ATOM 601 C CA . LEU A 1 87 ? -10.625 2.337 0.687 1.00 98.44 87 LEU A CA 1
ATOM 602 C C . LEU A 1 87 ? -11.118 2.641 -0.738 1.00 98.44 87 LEU A C 1
ATOM 604 O O . LEU A 1 87 ? -10.321 2.987 -1.608 1.00 98.44 87 LEU A O 1
ATOM 608 N N . GLY A 1 88 ? -12.432 2.576 -0.960 1.00 98.25 88 GLY A N 1
ATOM 609 C CA . GLY A 1 88 ? -13.074 2.920 -2.225 1.00 98.25 88 GLY A CA 1
ATOM 610 C C . GLY A 1 88 ? -12.790 4.354 -2.667 1.00 98.25 88 GLY A C 1
ATOM 611 O O . GLY A 1 88 ? -12.541 4.575 -3.846 1.00 98.25 88 GLY A O 1
ATOM 612 N N . ILE A 1 89 ? -12.732 5.318 -1.742 1.00 98.25 89 ILE A N 1
ATOM 613 C CA . ILE A 1 89 ? -12.338 6.704 -2.052 1.00 98.25 89 ILE A CA 1
ATOM 614 C C . ILE A 1 89 ? -10.894 6.759 -2.572 1.00 98.25 89 ILE A C 1
ATOM 616 O O . ILE A 1 89 ? -10.641 7.399 -3.591 1.00 98.25 89 ILE A O 1
ATOM 620 N N . PHE A 1 90 ? -9.953 6.066 -1.922 1.00 98.31 90 PHE A N 1
ATOM 621 C CA . PHE A 1 90 ? -8.547 6.049 -2.352 1.00 98.31 90 PHE A CA 1
ATOM 622 C C . PHE A 1 90 ? -8.300 5.274 -3.647 1.00 98.31 90 PHE A C 1
ATOM 624 O O . PHE A 1 90 ? -7.282 5.510 -4.292 1.00 98.31 90 PHE A O 1
ATOM 631 N N . LEU A 1 91 ? -9.211 4.384 -4.043 1.00 97.94 91 LEU A N 1
ATOM 632 C CA . LEU A 1 91 ? -9.215 3.761 -5.369 1.00 97.94 91 LEU A CA 1
ATOM 633 C C . LEU A 1 91 ? -9.865 4.678 -6.417 1.00 97.94 91 LEU A C 1
ATOM 635 O O . LEU A 1 91 ? -9.327 4.866 -7.504 1.00 97.94 91 LEU A O 1
ATOM 639 N N . ALA A 1 92 ? -10.998 5.303 -6.092 1.00 98.12 92 ALA A N 1
ATOM 640 C CA . ALA A 1 92 ? -11.716 6.185 -7.009 1.00 98.12 92 ALA A CA 1
ATOM 641 C C . ALA A 1 92 ? -10.916 7.449 -7.361 1.00 98.12 92 ALA A C 1
ATOM 643 O O . ALA A 1 92 ? -11.015 7.950 -8.478 1.00 98.12 92 ALA A O 1
ATOM 644 N N . PHE A 1 93 ? -10.108 7.969 -6.435 1.00 98.12 93 PHE A N 1
ATOM 645 C CA . PHE A 1 93 ? -9.346 9.199 -6.651 1.00 98.12 93 PHE A CA 1
ATOM 646 C C . PHE A 1 93 ? -8.335 9.086 -7.815 1.00 98.12 93 PHE A C 1
ATOM 648 O O . PHE A 1 93 ? -8.483 9.832 -8.783 1.00 98.12 93 PHE A O 1
ATOM 655 N N . PRO A 1 94 ? -7.374 8.139 -7.820 1.00 97.44 94 PRO A N 1
ATOM 656 C CA . PRO A 1 94 ? -6.511 7.913 -8.979 1.00 97.44 94 PRO A CA 1
ATOM 657 C C . PRO A 1 94 ? -7.276 7.538 -10.247 1.00 97.44 94 PRO A C 1
ATOM 659 O O . PRO A 1 94 ? -6.860 7.935 -11.332 1.00 97.44 94 PRO A O 1
ATOM 662 N N . TYR A 1 95 ? -8.402 6.827 -10.131 1.00 97.19 95 TYR A N 1
ATOM 663 C CA . TYR A 1 95 ? -9.241 6.501 -11.285 1.00 97.19 95 TYR A CA 1
ATOM 664 C C . TYR A 1 95 ? -9.793 7.759 -11.978 1.00 97.19 95 TYR A C 1
ATOM 666 O O . TYR A 1 95 ? -9.781 7.846 -13.201 1.00 97.19 95 TYR A O 1
ATOM 674 N N . LEU A 1 96 ? -10.252 8.748 -11.206 1.00 97.56 96 LEU A N 1
ATOM 675 C CA . LEU A 1 96 ? -10.871 9.969 -11.732 1.00 97.56 96 LEU A CA 1
ATOM 676 C C . LEU A 1 96 ? -9.862 11.079 -12.061 1.00 97.56 96 LEU A C 1
ATOM 678 O O . LEU A 1 96 ? -10.097 11.861 -12.978 1.00 97.56 96 LEU A O 1
ATOM 682 N N . PHE A 1 97 ? -8.762 11.175 -11.307 1.00 97.44 97 PHE A N 1
ATOM 683 C CA . PHE A 1 97 ? -7.833 12.312 -11.361 1.00 97.44 97 PHE A CA 1
ATOM 684 C C . PHE A 1 97 ? -6.418 11.955 -11.837 1.00 97.44 97 PHE A C 1
ATOM 686 O O . PHE A 1 97 ? -5.616 12.858 -12.071 1.00 97.44 97 PHE A O 1
ATOM 693 N N . GLY A 1 98 ? -6.083 10.668 -11.972 1.00 95.88 98 GLY A N 1
ATOM 694 C CA . GLY A 1 98 ? -4.783 10.225 -12.488 1.00 95.88 98 GLY A CA 1
ATOM 695 C C . GLY A 1 98 ? -3.584 10.522 -11.578 1.00 95.88 98 GLY A C 1
ATOM 696 O O . GLY A 1 98 ? -2.447 10.536 -12.043 1.00 95.88 98 GLY A O 1
ATOM 697 N N . ASN A 1 99 ? -3.799 10.780 -10.285 1.00 96.38 99 ASN A N 1
ATOM 698 C CA . ASN A 1 99 ? -2.742 11.029 -9.302 1.00 96.38 99 ASN A CA 1
ATOM 699 C C . ASN A 1 99 ? -2.965 10.207 -8.018 1.00 96.38 99 ASN A C 1
ATOM 701 O O . ASN A 1 99 ? -4.002 9.579 -7.837 1.00 96.38 99 ASN A O 1
ATOM 705 N N . LEU A 1 100 ? -1.972 10.184 -7.120 1.00 96.31 100 LEU A N 1
ATOM 706 C CA . LEU A 1 100 ? -2.029 9.432 -5.851 1.00 96.31 100 LEU A CA 1
ATOM 707 C C . LEU A 1 100 ? -2.242 7.909 -6.011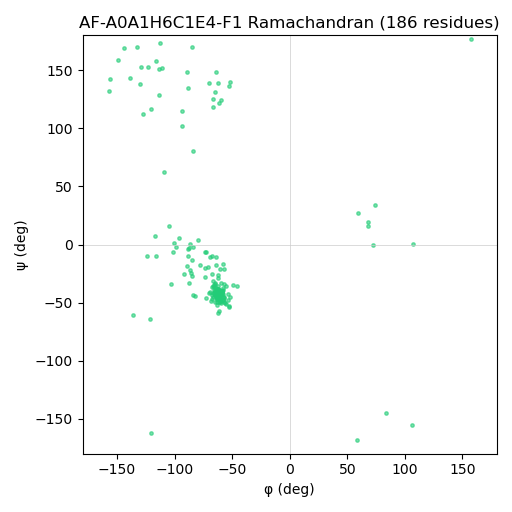 1.00 96.31 100 LEU A C 1
ATOM 709 O O . LEU A 1 100 ? -2.717 7.247 -5.088 1.00 96.31 100 LEU A O 1
ATOM 713 N N . GLN A 1 101 ? -1.809 7.346 -7.146 1.00 95.94 101 GLN A N 1
ATOM 714 C CA . GLN A 1 101 ? -1.964 5.935 -7.538 1.00 95.94 101 GLN A CA 1
ATOM 715 C C . GLN A 1 101 ? -1.624 4.921 -6.437 1.00 95.94 101 GLN A C 1
ATOM 717 O O . GLN A 1 101 ? -2.270 3.888 -6.357 1.00 95.94 101 GLN A O 1
ATOM 722 N N . PHE A 1 102 ? -0.628 5.188 -5.588 1.00 98.00 102 PHE A N 1
ATOM 723 C CA . PHE A 1 102 ? -0.135 4.212 -4.607 1.00 98.00 102 PHE A CA 1
ATOM 724 C C . PHE A 1 102 ? -0.682 4.397 -3.185 1.00 98.00 102 PHE A C 1
ATOM 726 O O . PHE A 1 102 ? -0.379 3.589 -2.309 1.00 98.00 102 PHE A O 1
ATOM 733 N N . VAL A 1 103 ? -1.502 5.422 -2.926 1.00 98.50 103 VAL A N 1
ATOM 734 C CA . VAL A 1 103 ? -2.005 5.679 -1.563 1.00 98.50 103 VAL A CA 1
ATOM 735 C C . VAL A 1 103 ? -2.963 4.577 -1.102 1.00 98.50 103 VAL A C 1
ATOM 737 O O . VAL A 1 103 ? -2.911 4.166 0.058 1.00 98.50 103 VAL A O 1
ATOM 740 N N . TRP A 1 104 ? -3.785 4.032 -2.008 1.00 98.38 104 TRP A N 1
ATOM 741 C CA . TRP A 1 104 ? -4.691 2.928 -1.675 1.00 98.38 104 TRP A CA 1
ATOM 742 C C . TRP A 1 104 ? -3.944 1.666 -1.239 1.00 98.38 104 TRP A C 1
ATOM 744 O O . TRP A 1 104 ? -4.476 0.924 -0.419 1.00 98.38 104 TRP A O 1
ATOM 754 N N . ILE A 1 105 ? -2.714 1.437 -1.720 1.00 98.31 105 ILE A N 1
ATOM 755 C CA . ILE A 1 105 ? -1.893 0.306 -1.266 1.00 98.31 105 ILE A CA 1
ATOM 756 C C . ILE A 1 105 ? -1.540 0.485 0.212 1.00 98.31 105 ILE A C 1
ATOM 758 O O . ILE A 1 105 ? -1.674 -0.458 0.986 1.00 98.31 105 ILE A O 1
ATOM 762 N N . GLY A 1 106 ? -1.170 1.704 0.619 1.00 98.56 106 GLY A N 1
ATOM 763 C CA . GLY A 1 106 ? -0.950 2.058 2.023 1.00 98.56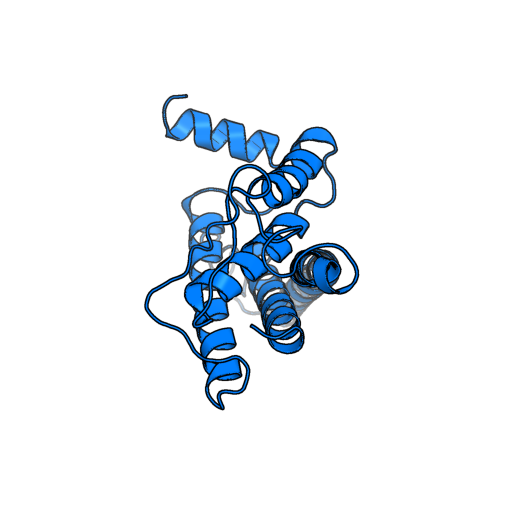 106 GLY A CA 1
ATOM 764 C C . GLY A 1 106 ? -2.186 1.797 2.894 1.00 98.56 106 GLY A C 1
ATOM 765 O O . GLY A 1 106 ? -2.112 1.127 3.922 1.00 98.56 106 GLY A O 1
ATOM 766 N N . VAL A 1 107 ? -3.355 2.268 2.454 1.00 98.69 107 VAL A N 1
ATOM 767 C CA . VAL A 1 107 ? -4.622 2.039 3.175 1.00 98.69 107 VAL A CA 1
ATOM 768 C C . VAL A 1 107 ? -4.964 0.544 3.230 1.00 98.69 107 VAL A C 1
ATOM 770 O O . VAL A 1 107 ? -5.353 0.024 4.275 1.00 98.69 107 VAL A O 1
ATOM 773 N N . GLY A 1 108 ? -4.784 -0.168 2.119 1.00 98.31 108 GLY A N 1
ATOM 774 C CA . GLY A 1 108 ? -5.049 -1.599 2.007 1.00 98.31 108 GLY A CA 1
ATOM 775 C C . GLY A 1 108 ? -4.157 -2.437 2.923 1.00 98.31 108 GLY A C 1
ATOM 776 O O . GLY A 1 108 ? -4.666 -3.309 3.628 1.00 98.31 108 GLY A O 1
ATOM 777 N N . THR A 1 109 ? -2.856 -2.140 2.984 1.00 98.25 109 THR A N 1
ATOM 778 C CA . THR A 1 109 ? -1.924 -2.860 3.866 1.00 98.25 109 THR A CA 1
ATOM 779 C C . THR A 1 109 ? -2.224 -2.612 5.343 1.00 98.25 109 THR A C 1
ATOM 781 O O . THR A 1 109 ? -2.196 -3.541 6.156 1.00 98.25 109 THR A O 1
ATOM 784 N N . HIS A 1 110 ? -2.660 -1.393 5.699 1.00 98.25 110 HIS A N 1
ATOM 785 C CA . HIS A 1 110 ? -3.166 -1.108 7.042 1.00 98.25 110 HIS A CA 1
ATOM 786 C C . HIS A 1 110 ? -4.322 -2.042 7.399 1.00 98.25 110 HIS A C 1
ATOM 788 O O . HIS A 1 110 ? -4.312 -2.672 8.461 1.00 98.25 110 HIS A O 1
ATOM 794 N N . TYR A 1 111 ? -5.310 -2.149 6.506 1.00 97.81 111 TYR A N 1
ATOM 795 C CA . TYR A 1 111 ? -6.498 -2.973 6.725 1.00 97.81 111 TYR A CA 1
ATOM 796 C C . TYR A 1 111 ? -6.119 -4.444 6.852 1.00 97.81 111 TYR A C 1
ATOM 798 O O . TYR A 1 111 ? -6.575 -5.112 7.780 1.00 97.81 111 TYR A O 1
ATOM 806 N N . LEU A 1 112 ? -5.244 -4.941 5.974 1.00 96.94 112 LEU A N 1
ATOM 807 C CA . LEU A 1 112 ? -4.793 -6.325 6.020 1.00 96.94 112 LEU A CA 1
ATOM 808 C C . LEU A 1 112 ? -4.079 -6.637 7.337 1.00 96.94 112 LEU A C 1
ATOM 810 O O . LEU A 1 112 ? -4.398 -7.633 7.985 1.00 96.94 112 LEU A O 1
ATOM 814 N N . LEU A 1 113 ? -3.168 -5.772 7.787 1.00 96.56 113 LEU A N 1
ATOM 815 C CA . LEU A 1 113 ? -2.499 -5.946 9.074 1.00 96.56 113 LEU A CA 1
ATOM 816 C C . LEU A 1 113 ? -3.457 -5.909 10.261 1.00 96.56 113 LEU A C 1
ATOM 818 O O . LEU A 1 113 ? -3.233 -6.607 11.254 1.00 96.56 113 LEU A O 1
ATOM 822 N N . ASP A 1 114 ? -4.495 -5.080 10.204 1.00 96.31 114 ASP A N 1
ATOM 823 C CA . ASP A 1 114 ? -5.493 -5.021 11.264 1.00 96.31 114 ASP A CA 1
ATOM 824 C C . ASP A 1 114 ? -6.436 -6.219 11.279 1.00 96.31 114 ASP A C 1
ATOM 826 O O . ASP A 1 114 ? -6.906 -6.565 12.360 1.00 96.31 114 ASP A O 1
ATOM 830 N N . VAL A 1 115 ? -6.670 -6.856 10.131 1.00 95.88 115 VAL A N 1
ATOM 831 C CA . VAL A 1 115 ? -7.499 -8.059 10.000 1.00 95.88 115 VAL A CA 1
ATOM 832 C C . VAL A 1 115 ? -6.705 -9.330 10.313 1.00 95.88 115 VAL A C 1
ATOM 834 O O . VAL A 1 115 ? -7.217 -10.199 11.010 1.00 95.88 115 VAL A O 1
ATOM 837 N N . VAL A 1 116 ? -5.472 -9.454 9.814 1.00 95.00 116 VAL A N 1
ATOM 838 C CA . VAL A 1 116 ? -4.672 -10.698 9.842 1.00 95.00 116 VAL A CA 1
ATOM 839 C C . VAL A 1 116 ? -3.581 -10.674 10.916 1.00 95.00 116 VAL A C 1
ATOM 841 O O . VAL A 1 116 ? -3.253 -11.698 11.512 1.00 95.00 116 VAL A O 1
ATOM 844 N N . GLY A 1 117 ? -2.996 -9.506 11.186 1.00 92.25 117 GLY A N 1
ATOM 845 C CA . GLY A 1 117 ? -1.893 -9.365 12.141 1.00 92.25 117 GLY A CA 1
ATOM 846 C C . GLY A 1 117 ? -2.339 -9.194 13.597 1.00 92.25 117 GLY A C 1
ATOM 847 O O . GLY A 1 117 ? -1.520 -9.313 14.513 1.00 92.25 117 GLY A O 1
ATOM 848 N N . SER A 1 118 ? -3.621 -8.913 13.841 1.00 92.12 118 SER A N 1
ATOM 849 C CA . SER A 1 118 ? -4.166 -8.578 15.159 1.00 92.12 118 SER A CA 1
ATOM 850 C C . SER A 1 118 ? -5.187 -9.602 15.654 1.00 92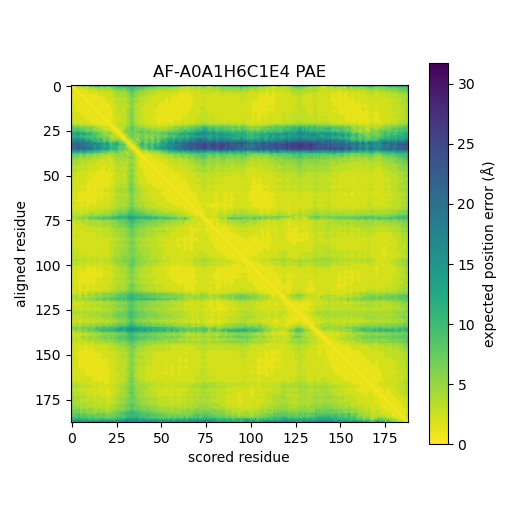.12 118 SER A C 1
ATOM 852 O O . SER A 1 118 ? -5.823 -10.291 14.874 1.00 92.12 118 SER A O 1
ATOM 854 N N . LYS A 1 119 ? -5.397 -9.665 16.975 1.00 91.69 119 LYS A N 1
ATOM 855 C CA . LYS A 1 119 ? -6.526 -10.404 17.582 1.00 91.69 119 LYS A CA 1
ATOM 856 C C . LYS A 1 119 ? -7.889 -9.720 17.396 1.00 91.69 119 LYS A C 1
ATOM 858 O O . LYS A 1 119 ? -8.904 -10.240 17.846 1.00 91.69 119 LYS A O 1
ATOM 863 N N . ARG A 1 120 ? -7.899 -8.508 16.849 1.00 92.00 120 ARG A N 1
ATOM 864 C CA . ARG A 1 120 ? -9.100 -7.718 16.569 1.00 92.00 120 ARG A CA 1
ATOM 865 C C . ARG A 1 120 ? -9.284 -7.585 15.062 1.00 92.00 120 ARG A C 1
ATOM 867 O O . ARG A 1 120 ? -8.413 -7.991 14.310 1.00 92.00 120 ARG A O 1
ATOM 874 N N . GLY A 1 121 ? -10.403 -7.001 14.651 1.00 95.31 121 GLY A N 1
ATOM 875 C CA . GLY A 1 121 ? -10.718 -6.733 13.253 1.00 95.31 121 GLY A CA 1
ATOM 876 C C . GLY A 1 121 ? -10.927 -5.251 12.955 1.00 95.31 121 GLY A C 1
ATOM 877 O O . GLY A 1 121 ? -10.557 -4.389 13.761 1.00 95.31 121 GLY A O 1
ATOM 878 N N . ILE A 1 122 ? -11.564 -4.987 11.815 1.00 97.25 122 ILE A N 1
ATOM 879 C CA . ILE A 1 122 ? -12.045 -3.664 11.386 1.00 97.25 122 ILE A CA 1
ATOM 880 C C . ILE A 1 122 ? -13.511 -3.737 10.957 1.00 97.25 122 ILE A C 1
ATOM 882 O O . ILE A 1 122 ? -13.982 -4.786 10.509 1.00 97.25 122 ILE A O 1
ATOM 886 N N . ALA A 1 123 ? -14.250 -2.635 11.077 1.00 97.50 123 ALA A N 1
ATOM 887 C CA . ALA A 1 123 ? -15.645 -2.580 10.651 1.00 97.50 123 ALA A CA 1
ATOM 888 C C . ALA A 1 123 ? -15.772 -2.277 9.149 1.00 97.50 123 ALA A C 1
ATOM 890 O O . ALA A 1 123 ? -16.070 -1.153 8.755 1.00 97.50 123 ALA A O 1
ATOM 891 N N . LEU A 1 124 ? -15.593 -3.310 8.315 1.00 96.56 124 LEU A N 1
ATOM 892 C CA . LEU A 1 124 ? -15.566 -3.211 6.845 1.00 96.56 124 LEU A CA 1
ATOM 893 C C . LEU A 1 124 ? -16.738 -2.426 6.235 1.00 96.56 124 LEU A C 1
ATOM 895 O O . LEU A 1 124 ? -16.551 -1.727 5.245 1.00 96.56 124 LEU A O 1
ATOM 899 N N . TRP A 1 125 ? -17.927 -2.519 6.831 1.00 97.38 125 TRP A N 1
ATOM 900 C CA . TRP A 1 125 ? -19.159 -1.916 6.313 1.00 97.38 125 TRP A CA 1
ATOM 901 C C . TRP A 1 125 ? -19.597 -0.660 7.074 1.00 97.38 125 TRP A C 1
ATOM 903 O O . TRP A 1 125 ? -20.750 -0.242 6.966 1.00 97.38 125 TRP A O 1
ATOM 913 N N . TYR A 1 126 ? -18.722 -0.057 7.877 1.00 97.50 126 TYR A N 1
ATOM 914 C CA . TYR A 1 126 ? -19.031 1.204 8.545 1.00 97.50 126 TYR A CA 1
ATOM 915 C C . TYR A 1 126 ? -19.279 2.324 7.511 1.00 97.50 126 TYR A C 1
ATOM 917 O O . TYR A 1 126 ? -18.538 2.387 6.532 1.00 97.50 126 TYR A O 1
ATOM 925 N N . PRO A 1 127 ? -20.281 3.215 7.686 1.00 96.19 127 PRO A N 1
ATOM 926 C CA . PRO A 1 127 ? -21.168 3.376 8.845 1.00 96.19 127 PRO A CA 1
ATOM 927 C C . PRO A 1 127 ? -22.438 2.510 8.844 1.00 96.19 127 PRO A C 1
ATOM 929 O O . PRO A 1 127 ? -23.179 2.553 9.824 1.00 96.19 127 PRO A O 1
ATOM 932 N N . LEU A 1 128 ? -22.693 1.719 7.797 1.00 97.31 128 LEU A N 1
ATOM 933 C CA . LEU A 1 128 ? -23.898 0.882 7.684 1.00 97.31 128 LEU A CA 1
ATOM 934 C C . LEU A 1 128 ? -23.933 -0.237 8.734 1.00 97.31 128 LEU A C 1
ATOM 936 O O . LEU A 1 128 ? -24.995 -0.580 9.246 1.00 97.31 128 LEU A O 1
ATOM 940 N N . SER A 1 129 ? -22.769 -0.787 9.088 1.00 97.12 129 SER A N 1
ATOM 941 C CA . SER A 1 129 ? -22.622 -1.751 10.178 1.00 97.12 129 SER A CA 1
ATOM 942 C C . SER A 1 129 ? -21.369 -1.477 11.005 1.00 97.12 129 SER A C 1
ATOM 944 O O . SER A 1 129 ? -20.321 -1.098 10.492 1.00 97.12 129 SER A O 1
ATOM 946 N N . SER A 1 130 ? -21.480 -1.684 12.318 1.00 96.75 130 SER A N 1
ATOM 947 C CA . SER A 1 130 ? -20.364 -1.568 13.266 1.00 96.75 130 SER A CA 1
ATOM 948 C C . SER A 1 130 ? -19.690 -2.911 13.582 1.00 96.75 130 SER A C 1
ATOM 950 O O . SER A 1 130 ? -18.839 -2.941 14.474 1.00 96.75 130 SER A O 1
ATOM 952 N N . THR A 1 131 ? -20.084 -3.999 12.909 1.00 96.94 131 THR A N 1
ATOM 953 C CA . THR A 1 131 ? -19.498 -5.337 13.083 1.00 96.94 131 THR A CA 1
ATOM 954 C C . THR A 1 131 ? -18.051 -5.350 12.606 1.00 96.94 131 THR A C 1
ATOM 956 O O . THR A 1 131 ? -17.781 -4.998 11.460 1.00 96.94 131 THR A O 1
ATOM 959 N N . GLU A 1 132 ? -17.134 -5.771 13.478 1.00 96.44 132 GLU A N 1
ATOM 960 C CA . GLU A 1 132 ? -15.713 -5.923 13.160 1.00 96.44 132 GLU A CA 1
ATOM 961 C C . GLU A 1 132 ? -15.430 -7.322 12.601 1.00 96.44 132 GLU A C 1
ATOM 963 O O . GLU A 1 132 ? -15.873 -8.323 13.162 1.00 96.44 132 GLU A O 1
ATOM 968 N N . TYR A 1 133 ? -14.656 -7.382 11.520 1.00 96.00 133 TYR A N 1
ATOM 969 C CA . TYR A 1 133 ? -14.215 -8.615 10.874 1.00 96.00 133 TYR A CA 1
ATOM 970 C C . TYR A 1 133 ? -12.704 -8.745 11.031 1.00 96.00 133 TYR A C 1
ATOM 972 O O . TYR A 1 133 ? -11.965 -7.804 10.741 1.00 96.00 133 TYR A O 1
ATOM 980 N N . GLY A 1 134 ? -12.255 -9.899 11.513 1.00 94.38 134 GLY A N 1
ATOM 981 C CA . GLY A 1 134 ? -10.850 -10.221 11.742 1.00 94.38 134 GLY A CA 1
ATOM 982 C C . GLY A 1 134 ? -10.583 -11.689 11.435 1.00 94.38 134 GLY A C 1
ATOM 983 O O . GLY A 1 134 ? -11.513 -12.475 11.245 1.00 94.38 134 GLY A O 1
ATOM 984 N N . PHE A 1 135 ? -9.312 -12.058 11.382 1.00 92.88 135 PHE A N 1
ATOM 985 C CA . PHE A 1 135 ? -8.880 -13.428 11.152 1.00 92.88 135 PHE A CA 1
ATOM 986 C C . PHE A 1 135 ? -8.751 -14.178 12.497 1.00 92.88 135 PHE A C 1
ATOM 988 O O . PHE A 1 135 ? -8.431 -13.560 13.514 1.00 92.88 135 PHE A O 1
ATOM 995 N N . PRO A 1 136 ? -8.998 -15.504 12.564 1.00 88.19 136 PRO A N 1
ATOM 996 C CA . PRO A 1 136 ? -8.943 -16.256 13.827 1.00 88.19 136 PRO A CA 1
ATOM 997 C C . PRO A 1 136 ? -7.528 -16.369 14.418 1.00 88.19 136 PRO A C 1
ATOM 999 O O . PRO A 1 136 ? -7.362 -16.813 15.555 1.00 88.19 136 PRO A O 1
ATOM 1002 N N . THR A 1 137 ? -6.502 -15.972 13.664 1.00 84.56 137 THR A N 1
ATOM 1003 C CA . THR A 1 137 ? -5.109 -15.912 14.111 1.00 84.56 137 THR A CA 1
ATOM 1004 C C . THR A 1 137 ? -4.631 -14.466 14.169 1.00 84.56 137 THR A C 1
ATOM 1006 O O . THR A 1 137 ? -5.075 -13.640 13.385 1.00 84.56 137 THR A O 1
ATOM 1009 N N . GLY A 1 138 ? -3.682 -14.173 15.056 1.00 89.69 138 GLY A N 1
ATOM 1010 C CA . GLY A 1 138 ? -3.075 -12.850 15.188 1.00 89.69 138 GLY A CA 1
ATOM 1011 C C . GLY A 1 138 ? -2.465 -12.660 16.573 1.00 89.69 138 GLY A C 1
ATOM 1012 O O . GLY A 1 138 ? -2.573 -13.526 17.449 1.00 89.69 138 GLY A O 1
ATOM 1013 N N . VAL A 1 139 ? -1.814 -11.520 16.801 1.00 93.69 139 VAL A N 1
ATOM 1014 C CA . VAL A 1 139 ? -1.184 -11.218 18.094 1.00 93.69 139 VAL A CA 1
ATOM 1015 C C . VAL A 1 139 ? -1.714 -9.919 18.689 1.00 93.69 139 VAL A C 1
ATOM 1017 O O . VAL A 1 139 ? -2.206 -9.032 17.996 1.00 93.69 139 VAL A O 1
ATOM 1020 N N . ALA A 1 140 ? -1.667 -9.820 20.019 1.00 92.75 140 ALA A N 1
ATOM 1021 C CA . ALA A 1 140 ? -1.932 -8.548 20.682 1.00 92.75 140 ALA A CA 1
ATOM 1022 C C . ALA A 1 140 ? -0.845 -7.538 20.289 1.00 92.75 140 ALA A C 1
ATOM 1024 O O . ALA A 1 140 ? 0.308 -7.923 20.093 1.00 92.75 140 ALA A O 1
ATOM 1025 N N . THR A 1 141 ? -1.188 -6.252 20.229 1.00 88.94 141 THR A N 1
ATOM 1026 C CA . THR A 1 141 ? -0.237 -5.183 19.875 1.00 88.94 141 THR A CA 1
ATOM 1027 C C . THR A 1 141 ? 0.920 -5.059 20.868 1.00 88.94 141 THR A C 1
ATOM 1029 O O . THR A 1 141 ? 2.006 -4.651 20.486 1.00 88.94 141 THR A O 1
ATOM 1032 N N . SER A 1 142 ? 0.717 -5.471 22.121 1.00 91.75 142 SER A N 1
ATOM 1033 C CA . SER A 1 142 ? 1.748 -5.541 23.165 1.00 91.75 142 SER A CA 1
ATOM 1034 C C . SER A 1 142 ? 2.587 -6.826 23.138 1.00 91.75 142 SER A C 1
ATOM 1036 O O . SER A 1 142 ? 3.481 -7.006 23.962 1.00 91.75 142 SER A O 1
ATOM 1038 N N . SER A 1 143 ? 2.296 -7.762 22.231 1.00 94.88 143 SER A N 1
ATOM 1039 C CA . SER A 1 143 ? 3.020 -9.029 22.143 1.00 94.88 143 SER A CA 1
ATOM 1040 C C . SER A 1 143 ? 4.438 -8.820 21.620 1.00 94.88 143 SER A C 1
ATOM 1042 O O . SER A 1 143 ? 4.636 -8.162 20.602 1.00 94.88 143 SER A O 1
ATOM 1044 N N . LYS A 1 144 ? 5.417 -9.528 22.195 1.00 94.94 144 LYS A N 1
ATOM 1045 C CA . LYS A 1 144 ? 6.788 -9.618 21.650 1.00 94.94 144 LYS A CA 1
ATOM 1046 C C . LYS A 1 144 ? 6.859 -10.159 20.212 1.00 94.94 144 LYS A C 1
ATOM 1048 O O . LYS A 1 144 ? 7.883 -10.033 19.550 1.00 94.94 144 LYS A O 1
ATOM 1053 N N . TRP A 1 145 ? 5.788 -10.802 19.745 1.00 95.25 145 TRP A N 1
A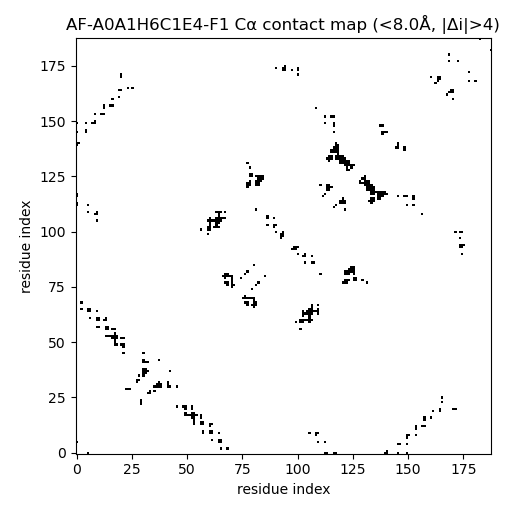TOM 1054 C CA . TRP A 1 145 ? 5.665 -11.322 18.384 1.00 95.25 145 TRP A CA 1
ATOM 1055 C C . TRP A 1 145 ? 5.090 -10.307 17.391 1.00 95.25 145 TRP A C 1
ATOM 1057 O O . TRP A 1 145 ? 5.134 -10.589 16.200 1.00 95.25 145 TRP A O 1
ATOM 1067 N N . ALA A 1 146 ? 4.582 -9.152 17.844 1.00 95.12 146 ALA A N 1
ATOM 1068 C CA . ALA A 1 146 ? 3.921 -8.161 16.989 1.00 95.12 146 ALA A CA 1
ATOM 1069 C C . ALA A 1 146 ? 4.788 -7.771 15.787 1.00 95.12 146 ALA A C 1
ATOM 1071 O O . ALA A 1 146 ? 4.378 -7.982 14.652 1.00 95.12 146 ALA A O 1
ATOM 1072 N N . THR A 1 147 ? 6.032 -7.345 16.021 1.00 96.69 147 THR A N 1
ATOM 1073 C CA . THR A 1 147 ? 6.969 -6.979 14.948 1.00 96.69 147 THR A CA 1
ATOM 1074 C C . THR A 1 147 ? 7.255 -8.136 13.990 1.00 96.69 147 THR A C 1
ATOM 1076 O O . THR A 1 147 ? 7.313 -7.933 12.782 1.00 96.69 147 THR A O 1
ATOM 1079 N N . ARG A 1 148 ? 7.408 -9.364 14.502 1.00 96.88 148 ARG A N 1
ATOM 1080 C CA . ARG A 1 148 ? 7.662 -10.543 13.655 1.00 96.88 148 ARG A CA 1
ATOM 1081 C C . ARG A 1 148 ? 6.468 -10.837 12.755 1.00 96.88 148 ARG A C 1
ATOM 1083 O O . ARG A 1 148 ? 6.657 -11.086 11.574 1.00 96.88 148 ARG A O 1
ATOM 1090 N N . VAL A 1 149 ? 5.256 -10.771 13.305 1.00 96.00 149 VAL A N 1
ATOM 1091 C CA . VAL A 1 149 ? 4.018 -10.944 12.536 1.00 96.00 149 VAL A CA 1
ATOM 1092 C C . VAL A 1 149 ? 3.887 -9.849 11.482 1.00 96.00 149 VAL A C 1
ATOM 1094 O O . VAL A 1 149 ? 3.605 -10.178 10.339 1.00 96.00 149 VAL A O 1
ATOM 1097 N N . THR A 1 150 ? 4.168 -8.586 11.822 1.00 97.00 150 THR A N 1
ATOM 1098 C CA . THR A 1 150 ? 4.197 -7.482 10.850 1.00 97.00 150 THR A CA 1
ATOM 1099 C C . THR A 1 150 ? 5.107 -7.804 9.668 1.00 97.00 150 THR A C 1
ATOM 1101 O O . THR A 1 150 ? 4.653 -7.754 8.534 1.00 97.00 150 THR A O 1
ATOM 1104 N N . VAL A 1 151 ? 6.360 -8.195 9.924 1.00 97.69 151 VAL A N 1
ATOM 1105 C CA . VAL A 1 151 ? 7.333 -8.510 8.863 1.00 97.69 151 VAL A CA 1
ATOM 1106 C C . VAL A 1 151 ? 6.883 -9.704 8.016 1.00 97.69 151 VAL A C 1
ATOM 1108 O O . VAL A 1 151 ? 7.011 -9.662 6.796 1.00 97.69 151 VAL A O 1
ATOM 1111 N N . VAL A 1 152 ? 6.336 -10.754 8.638 1.00 97.31 152 VAL A N 1
ATOM 1112 C CA . VAL A 1 152 ? 5.820 -11.931 7.917 1.00 97.31 152 VAL A CA 1
ATOM 1113 C C . VAL A 1 152 ? 4.647 -11.552 7.015 1.00 97.31 152 VAL A C 1
ATOM 1115 O O . VAL A 1 152 ? 4.646 -11.929 5.846 1.00 97.31 152 VAL A O 1
ATOM 1118 N N . VAL A 1 153 ? 3.681 -10.782 7.525 1.00 96.75 153 VAL A N 1
ATOM 1119 C CA . VAL A 1 153 ? 2.546 -10.310 6.722 1.00 96.75 153 VAL A CA 1
ATOM 1120 C C . VAL A 1 153 ? 3.043 -9.421 5.583 1.00 96.75 153 VAL A C 1
ATOM 1122 O O . VAL A 1 153 ? 2.681 -9.686 4.444 1.00 96.75 153 VAL A O 1
ATOM 1125 N N . THR A 1 154 ? 3.964 -8.481 5.833 1.00 98.31 154 THR A N 1
ATOM 1126 C CA . THR A 1 154 ? 4.555 -7.661 4.763 1.00 98.31 154 THR A CA 1
ATOM 1127 C C . THR A 1 154 ? 5.241 -8.508 3.691 1.00 98.31 154 THR A C 1
ATOM 1129 O O . THR A 1 154 ? 5.091 -8.234 2.505 1.00 98.31 154 THR A O 1
ATOM 1132 N N . ALA A 1 155 ? 5.988 -9.548 4.069 1.00 98.50 155 ALA A N 1
ATOM 1133 C CA . ALA A 1 155 ? 6.629 -10.433 3.097 1.00 98.50 155 ALA A CA 1
ATOM 1134 C C . ALA A 1 155 ? 5.595 -11.174 2.231 1.00 98.50 155 ALA A C 1
ATOM 1136 O O . ALA A 1 155 ? 5.777 -11.293 1.020 1.00 98.50 155 ALA A O 1
ATOM 1137 N N . MET A 1 156 ? 4.490 -11.628 2.833 1.00 98.06 156 MET A N 1
ATOM 1138 C CA . MET A 1 156 ? 3.375 -12.233 2.099 1.00 98.06 156 MET A CA 1
ATOM 1139 C C . MET A 1 156 ? 2.692 -11.225 1.168 1.00 98.06 156 MET A C 1
ATOM 1141 O O . MET A 1 156 ? 2.397 -11.561 0.024 1.00 98.06 156 MET A O 1
ATOM 1145 N N . GLU A 1 157 ? 2.479 -9.990 1.624 1.00 98.38 157 GLU A N 1
ATOM 1146 C CA . GLU A 1 157 ? 1.924 -8.906 0.807 1.00 98.38 157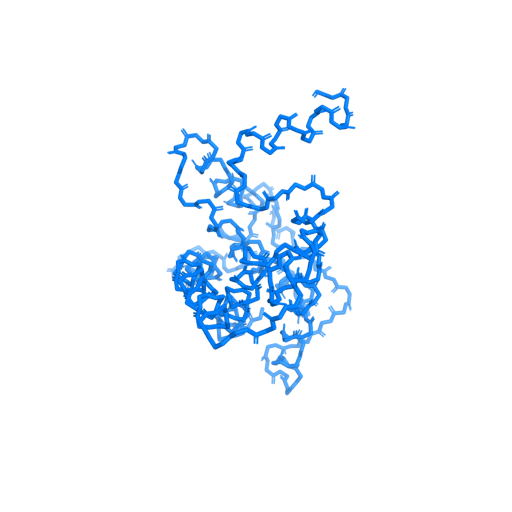 GLU A CA 1
ATOM 1147 C C . GLU A 1 157 ? 2.799 -8.611 -0.405 1.00 98.38 157 GLU A C 1
ATOM 1149 O O . GLU A 1 157 ? 2.298 -8.580 -1.525 1.00 98.38 157 GLU A O 1
ATOM 1154 N N . LEU A 1 158 ? 4.109 -8.458 -0.204 1.00 98.69 158 LEU A N 1
ATOM 1155 C CA . LEU A 1 158 ? 5.063 -8.238 -1.289 1.00 98.69 158 LEU A CA 1
ATOM 1156 C C . LEU A 1 158 ? 5.069 -9.392 -2.286 1.00 98.69 158 LEU A C 1
ATOM 1158 O O . LEU A 1 158 ? 5.134 -9.149 -3.486 1.00 98.69 158 LEU A O 1
ATOM 1162 N N . PHE A 1 159 ? 4.961 -10.634 -1.814 1.00 98.12 159 PHE A N 1
ATOM 1163 C CA . PHE A 1 159 ? 4.865 -11.788 -2.700 1.00 98.12 159 PHE A CA 1
ATOM 1164 C C . PHE A 1 159 ? 3.588 -11.749 -3.550 1.00 98.12 159 PHE A C 1
ATOM 1166 O O . PHE A 1 159 ? 3.652 -11.933 -4.762 1.00 98.12 159 PHE A O 1
ATOM 1173 N N . VAL A 1 160 ? 2.434 -11.441 -2.951 1.00 98.25 160 VAL A N 1
ATOM 1174 C CA . VAL A 1 160 ? 1.172 -11.292 -3.695 1.00 98.25 160 VAL A CA 1
ATOM 1175 C C . VAL A 1 160 ? 1.255 -10.133 -4.691 1.00 98.25 160 VAL A C 1
ATOM 1177 O O . VAL A 1 160 ? 0.877 -10.297 -5.847 1.00 98.25 160 VAL A O 1
ATOM 1180 N N . LEU A 1 161 ? 1.791 -8.983 -4.283 1.00 97.88 161 LEU A N 1
ATOM 1181 C CA . LEU A 1 161 ? 1.963 -7.811 -5.146 1.00 97.88 161 LEU A CA 1
ATOM 1182 C C . LEU A 1 161 ? 2.939 -8.081 -6.295 1.00 97.88 161 LEU A C 1
ATOM 1184 O O . LEU A 1 161 ? 2.687 -7.649 -7.416 1.00 97.88 161 LEU A O 1
ATOM 1188 N N . PHE A 1 162 ? 4.005 -8.842 -6.047 1.00 97.38 162 PHE A N 1
ATOM 1189 C CA . PHE A 1 162 ? 4.913 -9.327 -7.083 1.00 97.38 162 PHE A CA 1
ATOM 1190 C C . PHE A 1 162 ? 4.174 -10.198 -8.103 1.00 97.38 162 PHE A C 1
ATOM 1192 O O . PHE A 1 162 ? 4.333 -9.989 -9.307 1.00 97.38 162 PHE A O 1
ATOM 1199 N N . LEU A 1 163 ? 3.345 -11.141 -7.641 1.00 96.25 163 LEU A N 1
ATOM 1200 C CA . LEU A 1 163 ? 2.566 -11.993 -8.537 1.00 96.25 163 LEU A CA 1
ATOM 1201 C C . LEU A 1 163 ? 1.565 -11.176 -9.360 1.00 96.25 163 LEU A C 1
ATOM 1203 O O . LEU A 1 163 ? 1.464 -11.373 -10.567 1.00 96.25 163 LEU A O 1
ATOM 1207 N N . VAL A 1 164 ? 0.870 -10.227 -8.729 1.00 95.44 164 VAL A N 1
ATOM 1208 C CA . VAL A 1 164 ? -0.054 -9.325 -9.426 1.00 95.44 164 VAL A CA 1
ATOM 1209 C C . VAL A 1 164 ? 0.690 -8.517 -10.487 1.00 95.44 164 VAL A C 1
ATOM 1211 O O . VAL A 1 164 ? 0.272 -8.540 -11.640 1.00 95.44 164 VAL A O 1
ATOM 1214 N N . HIS A 1 165 ? 1.806 -7.874 -10.130 1.00 95.94 165 HIS A N 1
ATOM 1215 C CA . HIS A 1 165 ? 2.574 -7.024 -11.041 1.00 95.94 165 HIS A CA 1
ATOM 1216 C C . HIS A 1 165 ? 3.050 -7.774 -12.291 1.00 95.94 165 HIS A C 1
ATOM 1218 O O . HIS A 1 165 ? 2.918 -7.261 -13.397 1.00 95.94 165 HIS A O 1
ATOM 1224 N N . ASN A 1 166 ? 3.579 -8.986 -12.111 1.00 93.38 166 ASN A N 1
ATOM 1225 C CA . ASN A 1 166 ? 4.258 -9.715 -13.182 1.00 93.38 166 ASN A CA 1
ATOM 1226 C C . ASN A 1 166 ? 3.344 -10.647 -13.985 1.00 93.38 166 ASN A C 1
ATOM 1228 O O . ASN A 1 166 ? 3.658 -10.960 -15.129 1.00 93.38 166 ASN A O 1
ATOM 1232 N N . TYR A 1 167 ? 2.239 -11.118 -13.399 1.00 91.50 167 TYR A N 1
ATOM 1233 C CA . TYR A 1 167 ? 1.408 -12.163 -14.013 1.00 91.50 167 TYR A CA 1
ATOM 1234 C C . TYR A 1 167 ? -0.059 -11.776 -14.208 1.00 91.50 167 TYR A C 1
ATOM 1236 O O . TYR A 1 167 ? -0.782 -12.524 -14.863 1.00 91.50 167 TYR A O 1
ATOM 1244 N N . LEU A 1 168 ? -0.519 -10.649 -13.654 1.00 92.25 168 LEU A N 1
ATOM 1245 C CA . LEU A 1 168 ? -1.903 -10.197 -13.808 1.00 92.25 168 LEU A CA 1
ATOM 1246 C C . LEU A 1 168 ? -1.986 -8.811 -14.451 1.00 92.25 168 LEU A C 1
ATOM 1248 O O . LEU A 1 168 ? -2.536 -8.666 -15.538 1.00 92.25 168 LEU A O 1
ATOM 1252 N N . VAL A 1 169 ? -1.461 -7.791 -13.775 1.00 94.44 169 VAL A N 1
ATOM 1253 C CA . VAL A 1 169 ? -1.446 -6.404 -14.242 1.00 94.44 169 VAL A CA 1
ATOM 1254 C C . VAL A 1 169 ? -0.329 -5.640 -13.542 1.00 94.44 169 VAL A C 1
ATOM 1256 O O . VAL A 1 169 ? -0.208 -5.674 -12.315 1.00 94.44 169 VAL A O 1
ATOM 1259 N N . ALA A 1 170 ? 0.468 -4.902 -14.313 1.00 95.06 170 ALA A N 1
ATOM 1260 C CA . ALA A 1 170 ? 1.536 -4.092 -13.754 1.00 95.06 170 ALA A CA 1
ATOM 1261 C C . ALA A 1 170 ? 0.948 -3.032 -12.804 1.00 95.06 170 ALA A C 1
ATOM 1263 O O . ALA A 1 170 ? 0.116 -2.222 -13.203 1.00 95.06 170 ALA A O 1
ATOM 1264 N N . LEU A 1 171 ? 1.368 -3.033 -11.536 1.00 96.00 171 LEU A N 1
ATOM 1265 C CA . LEU A 1 171 ? 0.846 -2.143 -10.480 1.00 96.00 171 LEU A CA 1
ATOM 1266 C C . LEU A 1 171 ? 0.962 -0.631 -10.779 1.00 96.00 171 LEU A C 1
ATOM 1268 O O . LEU A 1 171 ? 0.244 0.172 -10.185 1.00 96.00 171 LEU A O 1
ATOM 1272 N N . ASN A 1 172 ? 1.861 -0.231 -11.678 1.00 95.31 172 ASN A N 1
ATOM 1273 C CA . ASN A 1 172 ? 2.012 1.145 -12.163 1.00 95.31 172 ASN A CA 1
ATOM 1274 C C . ASN A 1 172 ? 1.095 1.482 -13.357 1.00 95.31 172 ASN A C 1
ATOM 1276 O O . ASN A 1 172 ? 1.122 2.616 -13.833 1.00 95.31 172 ASN A O 1
ATOM 1280 N N . THR A 1 173 ? 0.277 0.536 -13.821 1.00 96.56 173 THR A N 1
ATOM 1281 C CA . THR A 1 173 ? -0.790 0.778 -14.800 1.00 96.56 173 THR A CA 1
ATOM 1282 C C . THR A 1 173 ? -1.842 1.699 -14.175 1.00 96.56 173 THR A C 1
ATOM 1284 O O . THR A 1 173 ? -2.284 1.421 -13.053 1.00 96.56 173 THR A O 1
ATOM 1287 N N . PRO A 1 174 ? -2.276 2.778 -14.853 1.00 96.38 174 PRO A N 1
ATOM 1288 C CA . PRO A 1 174 ? -3.364 3.621 -14.365 1.00 96.38 174 PRO A CA 1
ATOM 1289 C C . PRO A 1 174 ? -4.608 2.795 -14.018 1.00 96.38 174 PRO A C 1
ATOM 1291 O O . PRO A 1 174 ? -4.961 1.863 -14.740 1.00 96.38 174 PRO A O 1
ATOM 1294 N N . LEU A 1 175 ? -5.297 3.125 -12.917 1.00 95.19 175 LEU A N 1
ATOM 1295 C CA . LEU A 1 175 ? -6.462 2.341 -12.481 1.00 95.19 175 LEU A CA 1
ATOM 1296 C C . LEU A 1 175 ? -7.573 2.183 -13.535 1.00 95.19 175 LEU A C 1
ATOM 1298 O O . LEU A 1 175 ? -8.154 1.099 -13.567 1.00 95.19 175 LEU A O 1
ATOM 1302 N N . PRO A 1 176 ? -7.883 3.174 -14.399 1.00 95.81 176 PRO A N 1
ATOM 1303 C CA . PRO A 1 176 ? -8.858 2.974 -15.470 1.00 95.81 176 PRO A CA 1
ATOM 1304 C C . PRO A 1 176 ? -8.444 1.875 -16.449 1.00 95.81 176 PRO A C 1
ATOM 1306 O O . PRO A 1 176 ? -9.252 1.014 -16.791 1.00 95.81 176 PRO A O 1
ATOM 1309 N N . ASP A 1 177 ? -7.169 1.850 -16.829 1.00 96.94 177 ASP A N 1
ATOM 1310 C CA . ASP A 1 177 ? -6.626 0.858 -17.755 1.00 96.94 177 ASP A CA 1
ATOM 1311 C C . ASP A 1 177 ? -6.566 -0.527 -17.100 1.00 96.94 177 ASP A C 1
ATOM 1313 O O . ASP A 1 177 ? -6.968 -1.521 -17.705 1.00 96.94 177 ASP A O 1
ATOM 1317 N N . ALA A 1 178 ? -6.152 -0.592 -15.830 1.00 95.19 178 ALA A N 1
ATOM 1318 C CA . ALA A 1 178 ? -6.164 -1.827 -15.053 1.00 95.19 178 ALA A CA 1
ATOM 1319 C C . ALA A 1 178 ? -7.590 -2.389 -14.894 1.00 95.19 178 ALA A C 1
ATOM 1321 O O . ALA A 1 178 ? -7.795 -3.593 -15.038 1.00 95.19 178 ALA A O 1
ATOM 1322 N N . ALA A 1 179 ? -8.584 -1.529 -14.644 1.00 93.19 179 ALA A N 1
ATOM 1323 C CA . ALA A 1 179 ? -9.985 -1.929 -14.539 1.00 93.19 179 ALA A CA 1
ATOM 1324 C C . ALA A 1 179 ? -10.524 -2.479 -15.868 1.00 93.19 179 ALA A C 1
ATOM 1326 O O . ALA A 1 179 ? -11.165 -3.528 -15.869 1.00 93.19 179 ALA A O 1
ATOM 1327 N N . ASN A 1 180 ? -10.212 -1.826 -16.993 1.00 94.75 180 ASN A N 1
ATOM 1328 C CA . ASN A 1 180 ? -10.608 -2.286 -18.327 1.00 94.75 180 ASN A CA 1
ATOM 1329 C C . ASN A 1 180 ? -9.963 -3.634 -18.692 1.00 94.75 180 ASN A C 1
ATOM 1331 O O . ASN A 1 180 ? -10.632 -4.522 -19.228 1.00 94.75 180 ASN A O 1
ATOM 1335 N N . LEU A 1 181 ? -8.674 -3.810 -18.374 1.00 93.25 181 LEU A N 1
ATOM 1336 C CA . LEU A 1 181 ? -7.964 -5.074 -18.576 1.00 93.25 181 LEU A CA 1
ATOM 1337 C C . LEU A 1 181 ? -8.614 -6.202 -17.769 1.00 93.25 181 LEU A C 1
ATOM 1339 O O . LEU A 1 181 ? -8.914 -7.258 -18.320 1.00 93.25 181 LEU A O 1
ATOM 1343 N N . ILE A 1 182 ? -8.866 -5.969 -16.477 1.00 90.62 182 ILE A N 1
ATOM 1344 C CA . ILE A 1 182 ? -9.503 -6.961 -15.606 1.00 90.62 182 ILE A CA 1
ATOM 1345 C C . ILE A 1 182 ? -10.915 -7.283 -16.101 1.00 90.62 182 ILE A C 1
ATOM 1347 O O . ILE A 1 182 ? -11.234 -8.463 -16.200 1.00 90.62 182 ILE A O 1
ATOM 1351 N N . GLY A 1 183 ? -11.725 -6.279 -16.462 1.00 91.19 183 GLY A N 1
ATOM 1352 C CA . GLY A 1 183 ? -13.067 -6.475 -17.033 1.00 91.19 183 GLY A CA 1
ATOM 1353 C C . GLY A 1 183 ? -13.040 -7.394 -18.254 1.00 91.19 183 GLY A C 1
ATOM 1354 O O . GLY A 1 183 ? -13.723 -8.417 -18.288 1.00 91.19 183 GLY A O 1
ATOM 1355 N N . THR A 1 184 ? -12.108 -7.134 -19.174 1.00 92.44 184 THR A N 1
ATOM 1356 C CA . THR A 1 184 ? -11.887 -7.983 -20.354 1.00 92.44 184 THR A CA 1
ATOM 1357 C C . THR A 1 184 ? -11.526 -9.425 -19.974 1.00 92.44 184 THR A C 1
ATOM 1359 O O . THR A 1 184 ? -12.053 -10.364 -20.569 1.00 92.44 184 THR A O 1
ATOM 1362 N N . LEU A 1 185 ? -10.660 -9.625 -18.971 1.00 89.81 185 LEU A N 1
ATOM 1363 C CA . LEU A 1 185 ? -10.256 -10.958 -18.500 1.00 89.81 185 LEU A CA 1
ATOM 1364 C C . LEU A 1 185 ? -11.406 -11.741 -17.849 1.00 89.81 185 LEU A C 1
ATOM 1366 O O . LEU A 1 185 ? -11.420 -12.969 -17.931 1.00 89.81 185 LEU A O 1
ATOM 1370 N N . VAL A 1 186 ? -12.355 -11.054 -17.202 1.00 91.25 186 VAL A N 1
ATOM 1371 C CA . VAL A 1 186 ? -13.489 -11.688 -16.502 1.00 91.25 186 VAL A CA 1
ATOM 1372 C C . VAL A 1 186 ? -14.802 -11.661 -17.290 1.00 91.25 186 VAL A C 1
ATOM 1374 O O . VAL A 1 186 ? -15.809 -12.171 -16.803 1.00 91.25 186 VAL A O 1
ATOM 1377 N N . GLY A 1 187 ? -14.796 -11.118 -18.511 1.00 88.19 187 GLY A N 1
ATOM 1378 C CA . GLY A 1 187 ? -15.957 -11.077 -19.402 1.00 88.19 187 GLY A CA 1
ATOM 1379 C C . GLY A 1 187 ? -17.028 -10.061 -18.995 1.00 88.19 187 GLY A C 1
ATOM 1380 O O . GLY A 1 187 ? -18.214 -10.344 -19.175 1.00 88.19 187 GLY A O 1
ATOM 1381 N N . VAL A 1 188 ? -16.618 -8.919 -18.431 1.00 72.12 188 VAL A N 1
ATOM 1382 C CA . VAL A 1 188 ? -17.496 -7.818 -17.988 1.00 72.12 188 VAL A CA 1
ATOM 1383 C C . VAL A 1 188 ? -17.098 -6.510 -18.657 1.00 72.12 188 VAL A C 1
ATOM 1385 O O . VAL A 1 188 ? -15.879 -6.237 -18.73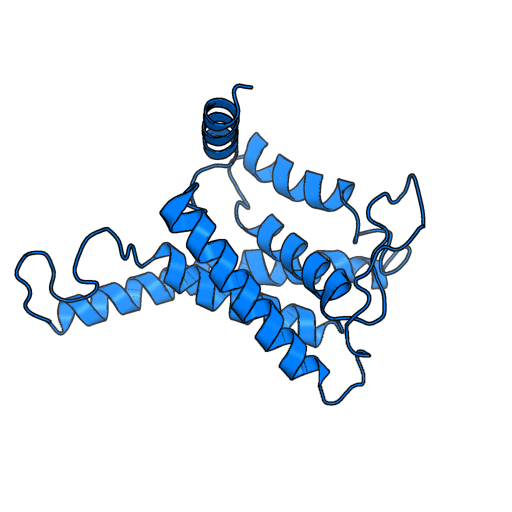6 1.00 72.12 188 VAL A O 1
#

Radius of gyration: 18.17 Å; Cα contacts (8 Å, |Δi|>4): 290; chains: 1; bounding box: 54×29×47 Å

Solvent-accessible surface area (backbone atoms only — not comparable to full-atom values): 9732 Å² total; per-residue (Å²): 86,47,71,67,50,29,45,50,35,18,48,53,46,14,47,49,47,9,46,51,76,62,50,62,80,86,81,48,64,91,63,18,56,99,81,66,54,75,44,71,66,52,53,51,51,52,53,50,48,26,52,52,37,21,60,69,33,35,58,40,14,28,51,19,20,48,52,38,63,52,16,72,82,49,84,43,70,52,28,68,42,34,18,50,64,54,50,46,50,41,50,48,44,19,48,77,68,74,45,67,75,52,24,33,55,9,39,48,50,35,52,48,35,24,19,50,41,10,73,48,38,26,5,49,52,31,89,85,35,84,63,62,49,53,40,100,52,54,37,52,70,87,38,94,54,33,67,59,44,40,54,52,50,40,52,53,49,48,53,51,50,45,48,36,34,77,76,73,50,51,78,87,50,55,52,57,61,48,50,52,53,50,25,61,76,72,76,92

Secondary structure (DSSP, 8-state):
--HHHHHHHHHHHHHHHHHHHH--TTSS-SSSTTTT---HHHHHHHHHHHHHHHHHHHHHHHHHHHTGGGGGTSS-TTTSSSSHHHHHHHHHHHHHHS--TTHHHHHHHHHHHHHHSBSS-B-TTTTT----B--S--B-TTSTTHHHHHHHHHHHHHHHHHHHHHHT--TTS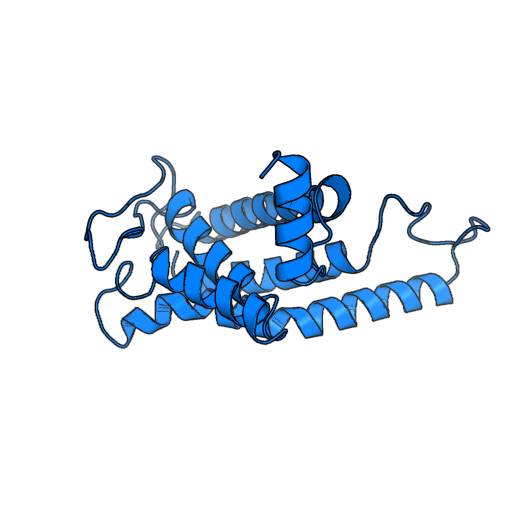-HHHHHHHHHHHHT-

Foldseek 3Di:
DPLVLLLVLLLLLLLLVLLLQLDQVPLDDSADPPNNDHDPVRVVVSVVSSVVSSVVSSVLQSCLSCVLVCCVVPDDRLAPCLEQVNLVVCLVCCQVPVPSLNNSVNVVLNQCCQAEAACWFHDHDPPVDRDGHHDNDHDHCPDPCSNVSSVVSSVVVSVVLSCCCRPPHNSPPRSNVSVVSVCVVVVD